Protein AF-A3IQE8-F1 (afdb_monomer_lite)

Sequence (280 aa):
MINTVSELKVILADSELASFEMAELPILDTGEKALAIQVKSENALSSWQIMRDKLEETKRWPVLVWPLVFSAKIQNTWGKDTQLFDEILQEQDFFARRSFNNKSVQTIINYSKNVNIQQSLTQLYQNRQYDENLVDYLDYLEDDLWTREEKFGYYLDIETIENLVDSEDLQTVKDLEYCLFKWEIKEFPAEKALKNDYPVYSHWFDPSPDKIVLLLMPTINHWEILAYIHWYGSDDYSELVIALLKNWHEKYGSELICHYGTMLQLTTKTLPSSPDEAFQ

pLDDT: mean 81.46, std 16.34, range [33.84, 98.56]

Organism: NCBI:txid391612

InterPro domains:
  IPR025349 Domain of unknown function DUF4253 [PF14062] (214-279)

Radius of gyration: 21.35 Å; chains: 1; bounding box: 50×45×60 Å

Secondary structure (DSSP, 8-state):
---SHHHHHHHTTTSGGGGS-EEEEEETTTTEEEEEEEE-GGGHHHHHHHHHHTHHHH--EEEEE-----STTTTTTTTSTT--HHHHHHH---S-SSSSTT--HHHHHHHHTT--HHHHHHHHHHHT--SS-HHHHHHHHHHHHHHHHHHHS----HHHHHHHHHHTT--SHHHHHHHHHHHHHHHS-HHHHHT-SS-HHHHTT---TT-EEEEEES-S-GGGGGGTS--GGGTT-HHHHHHHHHHHHHHH--EEEEE-SS-EEEE-SS--SSHHHHH-

Foldseek 3Di:
DDQDPVVVLVVCVVDPQNPWDKDWADQPPPRGTKIKTWDWLVCQQVVQVVVLVCCVVLVFHKAKEDQDPPDPVCVPVPPDPPDDPVNSSVVRPQFDPDQAVPDALVRLQVLLVVDPLVVVVVVVQVVPPPPDHVVVVLVVVQVVQVVCCVQVVDHDDSVNLVVVCVVVVDDTPLSSVVSVVVVCCVVPPPCSVVPPPDCVVVVVDPRPGGTMMIIGHNHSQQLSVCSTGPAPVCRNPSSSSSNVQVVQCVVFVKHFHYDHSPDTDIDTNHDDPDPVSVSD

Structure (mmCIF, N/CA/C/O backbone):
data_AF-A3IQE8-F1
#
_entry.id   AF-A3IQE8-F1
#
loop_
_atom_site.group_PDB
_atom_site.id
_atom_site.type_symbol
_atom_site.label_atom_id
_atom_site.label_alt_id
_atom_site.label_comp_id
_atom_site.label_asym_id
_atom_site.label_entity_id
_atom_site.label_seq_id
_atom_site.pdbx_PDB_ins_code
_atom_site.Cartn_x
_atom_site.Cartn_y
_atom_site.Cartn_z
_atom_site.occupancy
_atom_site.B_iso_or_equiv
_atom_site.auth_seq_id
_atom_site.auth_comp_id
_atom_site.auth_asym_id
_atom_site.auth_atom_id
_atom_site.pdbx_PDB_model_num
ATOM 1 N N . MET A 1 1 ? -19.248 7.433 9.927 1.00 92.94 1 MET A N 1
ATOM 2 C CA . MET A 1 1 ? -17.859 7.075 10.261 1.00 92.94 1 MET A CA 1
ATOM 3 C C . MET A 1 1 ? -17.763 7.064 11.771 1.00 92.94 1 MET A C 1
ATOM 5 O O . MET A 1 1 ? -18.153 8.056 12.378 1.00 92.94 1 MET A O 1
ATOM 9 N N . ILE A 1 2 ? -17.337 5.949 12.360 1.00 96.31 2 ILE A N 1
ATOM 10 C CA . ILE A 1 2 ? -17.058 5.881 13.805 1.00 96.31 2 ILE A CA 1
ATOM 11 C C . ILE A 1 2 ? -15.847 6.751 14.138 1.00 96.31 2 ILE A C 1
ATOM 13 O O . ILE A 1 2 ? -14.984 6.925 13.283 1.00 96.31 2 ILE A O 1
ATOM 17 N N . ASN A 1 3 ? -15.750 7.297 15.343 1.00 94.94 3 ASN A N 1
ATOM 18 C CA . ASN A 1 3 ? -14.638 8.174 15.733 1.00 94.94 3 ASN A CA 1
ATOM 19 C C . ASN A 1 3 ? -13.988 7.790 17.059 1.00 94.94 3 ASN A C 1
ATOM 21 O O . ASN A 1 3 ? -12.998 8.414 17.441 1.00 94.94 3 ASN A O 1
ATOM 25 N N . THR A 1 4 ? -14.524 6.779 17.742 1.00 97.50 4 THR A N 1
ATOM 26 C CA . THR A 1 4 ? -14.049 6.369 19.062 1.00 97.50 4 THR A CA 1
ATOM 27 C C . THR A 1 4 ? -13.847 4.864 19.177 1.00 97.50 4 THR A C 1
ATOM 29 O O . THR A 1 4 ? -14.506 4.071 18.498 1.00 97.50 4 THR A O 1
ATOM 32 N N . VAL A 1 5 ? -12.974 4.458 20.101 1.00 97.50 5 VAL A N 1
ATOM 33 C CA . VAL A 1 5 ? -12.792 3.038 20.454 1.00 97.50 5 VAL A CA 1
ATOM 34 C C . VAL A 1 5 ? -14.075 2.440 21.042 1.00 97.50 5 VAL A C 1
ATOM 36 O O . VAL A 1 5 ? -14.382 1.278 20.794 1.00 97.50 5 VAL A O 1
ATOM 39 N N . SER A 1 6 ? -14.866 3.222 21.780 1.00 98.00 6 SER A N 1
ATOM 40 C CA . SER A 1 6 ? -16.138 2.755 22.347 1.00 98.00 6 SER A CA 1
ATOM 41 C C . SER A 1 6 ? -17.145 2.350 21.267 1.00 98.00 6 SER A C 1
ATOM 43 O O . SER A 1 6 ? -17.763 1.295 21.379 1.00 98.00 6 SER A O 1
ATOM 45 N N . GLU A 1 7 ? -17.289 3.147 20.204 1.00 98.06 7 GLU A N 1
ATOM 46 C CA . GLU A 1 7 ? -18.142 2.798 19.057 1.00 98.06 7 GLU A CA 1
ATOM 47 C C . GLU A 1 7 ? -17.614 1.563 18.319 1.00 98.06 7 GLU A C 1
ATOM 49 O O . GLU A 1 7 ? -18.392 0.681 17.956 1.00 98.06 7 GLU A O 1
ATOM 54 N N . LEU A 1 8 ? -16.291 1.471 18.142 1.00 98.31 8 LEU A N 1
ATOM 55 C CA . LEU A 1 8 ? -15.651 0.313 17.519 1.00 98.31 8 LEU A CA 1
ATOM 56 C C . LEU A 1 8 ? -15.928 -0.979 18.304 1.00 98.31 8 LEU A C 1
ATOM 58 O O . LEU A 1 8 ? -16.294 -1.988 17.708 1.00 98.31 8 LEU A O 1
ATOM 62 N N . LYS A 1 9 ? -15.842 -0.942 19.639 1.00 98.00 9 LYS A N 1
ATOM 63 C CA . LYS A 1 9 ? -16.152 -2.094 20.502 1.00 98.00 9 LYS A CA 1
ATOM 64 C C . LYS A 1 9 ? -17.601 -2.562 20.383 1.00 98.00 9 LYS A C 1
ATOM 66 O O . LYS A 1 9 ? -17.847 -3.759 20.476 1.00 98.00 9 LYS A O 1
ATOM 71 N N . VAL A 1 10 ? -18.550 -1.651 20.155 1.00 98.31 10 VAL A N 1
ATOM 72 C CA . VAL A 1 10 ? -19.955 -2.021 19.910 1.00 98.31 10 VAL A CA 1
ATOM 73 C C . VAL A 1 10 ? -20.094 -2.778 18.588 1.00 98.31 10 VAL A C 1
ATOM 75 O O . VAL A 1 10 ? -20.769 -3.800 18.550 1.00 98.31 10 VAL A O 1
ATOM 78 N N . ILE A 1 11 ? -19.428 -2.317 17.524 1.00 98.19 11 ILE A N 1
ATOM 79 C CA . ILE A 1 11 ? -19.439 -2.992 16.212 1.00 98.19 11 ILE A CA 1
ATOM 80 C C . ILE A 1 11 ? -18.781 -4.375 16.289 1.00 98.19 11 ILE A C 1
ATOM 82 O O . ILE A 1 11 ? -19.223 -5.314 15.629 1.00 98.19 11 ILE A O 1
ATOM 86 N N . LEU A 1 12 ? -17.728 -4.502 17.096 1.00 98.06 12 LEU A N 1
ATOM 87 C CA . LEU A 1 12 ? -16.930 -5.719 17.210 1.00 98.06 12 LEU A CA 1
ATOM 88 C C . LEU A 1 12 ? -17.430 -6.708 18.261 1.00 98.06 12 LEU A C 1
ATOM 90 O O . LEU A 1 12 ? -16.789 -7.743 18.410 1.00 98.06 12 LEU A O 1
ATOM 94 N N . ALA A 1 13 ? -18.546 -6.434 18.945 1.00 97.75 13 ALA A N 1
ATOM 95 C CA . ALA A 1 13 ? -19.021 -7.215 20.091 1.00 97.75 13 ALA A CA 1
ATOM 96 C C . ALA A 1 13 ? -19.144 -8.729 19.820 1.00 97.75 13 ALA A C 1
ATOM 98 O O . ALA A 1 13 ? -18.878 -9.524 20.719 1.00 97.75 13 ALA A O 1
ATOM 99 N N . ASP A 1 14 ? -19.477 -9.114 18.585 1.00 96.50 14 ASP A N 1
ATOM 100 C CA . ASP A 1 14 ? -19.648 -10.512 18.160 1.00 96.50 14 ASP A CA 1
ATOM 101 C C . ASP A 1 14 ? -18.410 -11.100 17.448 1.00 96.50 14 ASP A C 1
ATOM 103 O O . ASP A 1 14 ? -18.4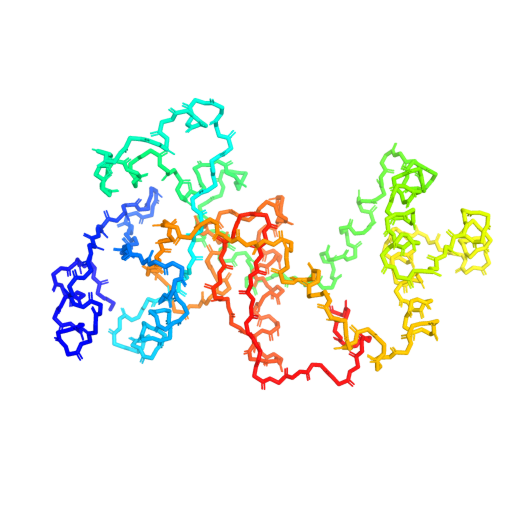88 -12.156 16.819 1.00 96.50 14 ASP A O 1
ATOM 107 N N . SER A 1 15 ? -17.262 -10.419 17.504 1.00 97.12 15 SER A N 1
ATOM 108 C CA . SER A 1 15 ? -16.015 -10.830 16.843 1.00 97.12 15 SER A CA 1
ATOM 109 C C . SER A 1 15 ? -14.898 -11.128 17.843 1.00 97.12 15 SER A C 1
ATOM 111 O O . SER A 1 15 ? -14.896 -10.624 18.966 1.00 97.12 15 SER A O 1
ATOM 113 N N . GLU A 1 16 ? -13.887 -11.885 17.410 1.00 96.00 16 GLU A N 1
ATOM 114 C CA . GLU A 1 16 ? -12.681 -12.135 18.214 1.00 96.00 16 GLU A CA 1
ATOM 115 C C . GLU A 1 16 ? -11.908 -10.851 18.559 1.00 96.00 16 GLU A C 1
ATOM 117 O O . GLU A 1 16 ? -11.257 -10.781 19.599 1.00 96.00 16 GLU A O 1
ATOM 122 N N . LEU A 1 17 ? -12.046 -9.799 17.744 1.00 96.81 17 LEU A N 1
ATOM 123 C CA . LEU A 1 17 ? -11.387 -8.513 17.968 1.00 96.81 17 LEU A CA 1
ATOM 124 C C . LEU A 1 17 ? -11.954 -7.749 19.172 1.00 96.81 17 LEU A C 1
ATOM 126 O O . LEU A 1 17 ? -11.312 -6.814 19.643 1.00 96.81 17 LEU A O 1
ATOM 130 N N . ALA A 1 18 ? -13.120 -8.133 19.712 1.00 96.06 18 ALA A N 1
ATOM 131 C CA . ALA A 1 18 ? -13.723 -7.476 20.878 1.00 96.06 18 ALA A CA 1
ATOM 132 C C . ALA A 1 18 ? -12.797 -7.450 22.105 1.00 96.06 18 ALA A C 1
ATOM 134 O O . ALA A 1 18 ? -12.857 -6.515 22.908 1.00 96.06 18 ALA A O 1
ATOM 135 N N . SER A 1 19 ? -11.961 -8.482 22.262 1.00 94.94 19 SER A N 1
ATOM 136 C CA . SER A 1 19 ? -11.038 -8.622 23.390 1.00 94.94 19 SER A CA 1
ATOM 137 C C . SER A 1 19 ? -9.664 -8.000 23.147 1.00 94.94 19 SER A C 1
ATOM 139 O O . SER A 1 19 ? -8.812 -8.088 24.027 1.00 94.94 19 SER A O 1
ATOM 141 N N . PHE A 1 20 ? -9.417 -7.428 21.966 1.00 94.62 20 PHE A N 1
ATOM 142 C CA . PHE A 1 20 ? -8.096 -6.924 21.601 1.00 94.62 20 PHE A CA 1
ATOM 143 C C . PHE A 1 20 ? -7.890 -5.526 22.189 1.00 94.62 20 PHE A C 1
ATOM 145 O O . PHE A 1 20 ? -8.843 -4.769 22.409 1.00 94.62 20 PHE A O 1
ATOM 152 N N . GLU A 1 21 ? -6.632 -5.179 22.456 1.00 93.38 21 GLU A N 1
ATOM 153 C CA . GLU A 1 21 ? -6.279 -3.831 22.888 1.00 93.38 21 GLU A CA 1
ATOM 154 C C . GLU A 1 21 ? -6.495 -2.846 21.738 1.00 93.38 21 GLU A C 1
ATOM 156 O O . GLU A 1 21 ? -6.162 -3.123 20.582 1.00 93.38 21 GLU A O 1
ATOM 161 N N . MET A 1 22 ? -7.102 -1.701 22.056 1.00 94.44 22 MET A N 1
ATOM 162 C CA . MET A 1 22 ? -7.478 -0.689 21.076 1.00 94.44 22 MET A CA 1
ATOM 163 C C . MET A 1 22 ? -7.137 0.702 21.582 1.00 94.44 22 MET A C 1
ATOM 165 O O . MET A 1 22 ? -7.332 0.994 22.763 1.00 94.44 22 MET A O 1
ATOM 169 N N . ALA A 1 23 ? -6.729 1.576 20.669 1.00 94.06 23 ALA A N 1
ATOM 170 C CA . ALA A 1 23 ? -6.373 2.954 20.976 1.00 94.06 23 ALA A CA 1
ATOM 171 C C . ALA A 1 23 ? -6.880 3.928 19.907 1.00 94.06 23 ALA A C 1
ATOM 173 O O . ALA A 1 23 ? -7.134 3.563 18.757 1.00 94.06 23 ALA A O 1
ATOM 174 N N . GLU A 1 24 ? -7.014 5.194 20.294 1.00 93.69 24 GLU A N 1
ATOM 175 C CA . GLU A 1 24 ? -7.294 6.299 19.380 1.00 93.69 24 GLU A CA 1
ATOM 176 C C . GLU A 1 24 ? -5.994 7.038 19.081 1.00 93.69 24 GLU A C 1
ATOM 178 O O . GLU A 1 24 ? -5.342 7.546 19.992 1.00 93.69 24 GLU A O 1
ATOM 183 N N . LEU A 1 25 ? -5.635 7.136 17.804 1.00 90.38 25 LEU A N 1
ATOM 184 C CA . LEU A 1 25 ? -4.414 7.798 17.367 1.00 90.38 25 LEU A CA 1
ATOM 185 C C . LEU A 1 25 ? -4.756 9.117 16.675 1.00 90.38 25 LEU A C 1
ATOM 187 O O . LEU A 1 25 ? -5.381 9.086 15.612 1.00 90.38 25 LEU A O 1
ATOM 191 N N . PRO A 1 26 ? -4.383 10.279 17.237 1.00 89.75 26 PRO A N 1
ATOM 192 C CA . PRO A 1 26 ? -4.601 11.551 16.566 1.00 89.75 26 PRO A CA 1
ATOM 193 C C . PRO A 1 26 ? -3.743 11.634 15.302 1.00 89.75 26 PRO A C 1
ATOM 195 O O . PRO A 1 26 ? -2.544 11.359 15.333 1.00 89.75 26 PRO A O 1
ATOM 198 N N . ILE A 1 27 ? -4.353 12.069 14.203 1.00 87.38 27 ILE A N 1
ATOM 199 C CA . ILE A 1 27 ? -3.644 12.385 12.966 1.00 87.38 27 ILE A CA 1
ATOM 200 C C . ILE A 1 27 ? -3.399 13.889 12.983 1.00 87.38 27 ILE A C 1
ATOM 202 O O . ILE A 1 27 ? -4.328 14.693 12.848 1.00 87.38 27 ILE A O 1
ATOM 206 N N . LEU A 1 28 ? -2.146 14.273 13.214 1.00 79.12 28 LEU A N 1
ATOM 207 C CA . LEU A 1 28 ? -1.765 15.676 13.361 1.00 79.12 28 LEU A CA 1
ATOM 208 C C . LEU A 1 28 ? -2.185 16.494 12.129 1.00 79.12 28 LEU A C 1
ATOM 210 O O . LEU A 1 28 ? -2.264 15.976 11.019 1.00 79.12 28 LEU A O 1
ATOM 214 N N . ASP A 1 29 ? -2.514 17.764 12.354 1.00 79.88 29 ASP A N 1
ATOM 215 C CA . ASP A 1 29 ? -2.890 18.751 11.327 1.00 79.88 29 ASP A CA 1
ATOM 216 C C . ASP A 1 29 ? -4.163 18.453 10.508 1.00 79.88 29 ASP A C 1
ATOM 218 O O . ASP A 1 29 ? -4.570 19.272 9.684 1.00 79.88 29 ASP A O 1
ATOM 222 N N . THR A 1 30 ? -4.842 17.331 10.763 1.00 85.31 30 THR A N 1
ATOM 223 C CA . THR A 1 30 ? -6.134 16.992 10.132 1.00 85.31 30 THR A CA 1
ATOM 224 C C . THR A 1 30 ? -7.323 17.189 11.075 1.00 85.31 30 THR A C 1
ATOM 226 O O . THR A 1 30 ? -8.438 17.441 10.626 1.00 85.31 30 THR A O 1
ATOM 229 N N . GLY A 1 31 ? -7.097 17.077 12.390 1.00 88.88 31 GLY A N 1
ATOM 230 C CA . GLY A 1 31 ? -8.172 16.972 13.383 1.00 88.88 31 GLY A CA 1
ATOM 231 C C . GLY A 1 31 ? -8.880 15.609 13.381 1.00 88.88 31 GLY A C 1
ATOM 232 O O . GLY A 1 31 ? -9.820 15.410 14.151 1.00 88.88 31 GLY A O 1
ATOM 233 N N . GLU A 1 32 ? -8.432 14.671 12.544 1.00 92.50 32 GLU A N 1
ATOM 234 C CA . GLU A 1 32 ? -8.948 13.311 12.449 1.00 92.50 32 GLU A CA 1
ATOM 235 C C . GLU A 1 32 ? -8.204 12.362 13.399 1.00 92.50 32 GLU A C 1
ATOM 237 O O . GLU A 1 32 ? -7.184 12.693 14.012 1.00 92.50 32 GLU A O 1
ATOM 242 N N . LYS A 1 33 ? -8.732 11.144 13.524 1.00 94.19 33 LYS A N 1
ATOM 243 C CA . LYS A 1 33 ? -8.120 10.055 14.288 1.00 94.19 33 LYS A CA 1
ATOM 244 C C . LYS A 1 33 ? -8.096 8.789 13.449 1.00 94.19 33 LYS A C 1
ATOM 246 O O . LYS A 1 33 ? -9.069 8.525 12.738 1.00 94.19 33 LYS A O 1
ATOM 251 N N . ALA A 1 34 ? -7.051 7.984 13.586 1.00 95.56 34 ALA A N 1
ATOM 252 C CA . ALA A 1 34 ? -7.103 6.562 13.270 1.00 95.56 34 ALA A CA 1
ATOM 253 C C . ALA A 1 34 ? -7.495 5.779 14.532 1.00 95.56 34 ALA A C 1
ATOM 255 O O . ALA A 1 34 ? -7.252 6.230 15.653 1.00 95.56 34 ALA A O 1
ATOM 256 N N . LEU A 1 35 ? -8.101 4.608 14.357 1.00 96.88 35 LEU A N 1
ATOM 257 C CA . LEU A 1 35 ? -8.310 3.662 15.456 1.00 96.88 35 LEU A CA 1
ATOM 258 C C . LEU A 1 35 ? -7.320 2.516 15.276 1.00 96.88 35 LEU A C 1
ATOM 260 O O . LEU A 1 35 ? -7.225 1.974 14.180 1.00 96.88 35 LEU A O 1
ATOM 264 N N . ALA A 1 36 ? -6.577 2.176 16.318 1.00 95.44 36 ALA A N 1
ATOM 265 C CA . ALA A 1 36 ? -5.592 1.105 16.291 1.00 95.44 36 ALA A CA 1
ATOM 266 C C . ALA A 1 36 ? -6.112 -0.110 17.055 1.00 95.44 36 ALA A C 1
ATOM 268 O O . ALA A 1 36 ? -6.735 0.053 18.103 1.00 95.44 36 ALA A O 1
ATOM 269 N N . ILE A 1 37 ? -5.827 -1.305 16.544 1.00 94.88 37 ILE A N 1
ATOM 270 C CA . ILE A 1 37 ? -6.069 -2.588 17.206 1.00 94.88 37 ILE A CA 1
ATOM 271 C C . ILE A 1 37 ? -4.740 -3.346 17.230 1.00 94.88 37 ILE A C 1
ATOM 273 O O . ILE A 1 37 ? -4.101 -3.501 16.186 1.00 94.88 37 ILE A O 1
ATOM 277 N N . GLN A 1 38 ? -4.310 -3.811 18.402 1.00 91.81 38 GLN A N 1
ATOM 278 C CA . GLN A 1 38 ? -3.129 -4.667 18.502 1.00 91.81 38 GLN A CA 1
ATOM 279 C C . GLN A 1 38 ? -3.465 -6.066 17.992 1.00 91.81 38 GLN A C 1
ATOM 281 O O . GLN A 1 38 ? -4.339 -6.720 18.554 1.00 91.81 38 GLN A O 1
ATOM 286 N N . VAL A 1 39 ? -2.763 -6.544 16.966 1.00 91.06 39 VAL A N 1
ATOM 287 C CA . VAL A 1 39 ? -2.952 -7.893 16.413 1.00 91.06 39 VAL A CA 1
ATOM 288 C C . VAL A 1 39 ? -1.632 -8.663 16.436 1.00 91.06 39 VAL A C 1
ATOM 290 O O . VAL A 1 39 ? -0.544 -8.087 16.502 1.00 91.06 39 VAL A O 1
ATOM 293 N N . LYS A 1 40 ? -1.718 -9.989 16.406 1.00 86.44 40 LYS A N 1
ATOM 294 C CA . LYS A 1 40 ? -0.551 -10.873 16.329 1.00 86.44 40 LYS A CA 1
ATOM 295 C C . LYS A 1 40 ? -0.322 -11.296 14.883 1.00 86.44 40 LYS A C 1
ATOM 297 O O . LYS A 1 40 ? -1.256 -11.277 14.087 1.00 86.44 40 LYS A O 1
ATOM 302 N N . SER A 1 41 ? 0.882 -11.751 14.541 1.00 84.38 41 SER A N 1
ATOM 303 C CA . SER A 1 41 ? 1.140 -12.297 13.198 1.00 84.38 41 SER A CA 1
ATOM 304 C C . SER A 1 41 ? 0.186 -13.443 12.840 1.00 84.38 41 SER A C 1
ATOM 306 O O . SER A 1 41 ? -0.378 -13.449 11.748 1.00 84.38 41 SER A O 1
ATOM 308 N N . GLU A 1 42 ? -0.084 -14.340 13.796 1.00 85.88 42 GLU A N 1
ATOM 309 C CA . GLU A 1 42 ? -0.947 -15.519 13.632 1.00 85.88 42 GLU A CA 1
ATOM 310 C C . GLU A 1 42 ? -2.399 -15.192 13.246 1.00 85.88 42 GLU A C 1
ATOM 312 O O . GLU A 1 42 ? -3.075 -16.029 12.651 1.00 85.88 42 GLU A O 1
ATOM 317 N N . ASN A 1 43 ? -2.880 -13.981 13.552 1.00 90.00 43 ASN A N 1
ATOM 318 C CA . ASN A 1 43 ? -4.251 -13.550 13.268 1.00 90.00 43 ASN A CA 1
ATOM 319 C C . ASN A 1 43 ? -4.338 -12.228 12.493 1.00 90.00 43 ASN A C 1
ATOM 321 O O . ASN A 1 43 ? -5.430 -11.683 12.337 1.00 90.00 43 ASN A O 1
ATOM 325 N N . ALA A 1 44 ? -3.226 -11.697 11.983 1.00 90.00 44 ALA A N 1
ATOM 326 C CA . ALA A 1 44 ? -3.202 -10.390 11.333 1.00 90.00 44 ALA A CA 1
ATOM 327 C C . ALA A 1 44 ? -4.138 -10.341 10.116 1.00 90.00 44 ALA A C 1
ATOM 329 O O . ALA A 1 44 ? -4.967 -9.438 9.998 1.00 90.00 44 ALA A O 1
ATOM 330 N N . LEU A 1 45 ? -4.058 -11.347 9.239 1.00 90.94 45 LEU A N 1
ATOM 331 C CA . LEU A 1 45 ? -4.870 -11.392 8.024 1.00 90.94 45 LEU A CA 1
ATOM 332 C C . LEU A 1 45 ? -6.359 -11.628 8.319 1.00 90.94 45 LEU A C 1
ATOM 334 O O . LEU A 1 45 ? -7.202 -10.974 7.706 1.00 90.94 45 LEU A O 1
ATOM 338 N N . SER A 1 46 ? -6.700 -12.507 9.272 1.00 93.94 46 SER A N 1
ATOM 339 C CA . SER A 1 46 ? -8.101 -12.704 9.676 1.00 93.94 46 SER A CA 1
ATOM 340 C C . SER A 1 46 ? -8.671 -11.440 10.320 1.00 93.94 46 SER A C 1
ATOM 342 O O . SER A 1 46 ? -9.784 -11.037 9.989 1.00 93.94 46 SER A O 1
ATOM 344 N N . SER A 1 47 ? -7.880 -10.751 11.147 1.00 95.88 47 SER A N 1
ATOM 345 C CA . SER A 1 47 ? -8.247 -9.469 11.757 1.00 95.88 47 SER A CA 1
ATOM 346 C C . SER A 1 47 ? -8.496 -8.387 10.702 1.00 95.88 47 SER A C 1
ATOM 348 O O . SER A 1 47 ? -9.496 -7.669 10.772 1.00 95.88 47 SER A O 1
ATOM 350 N N . TRP A 1 48 ? -7.618 -8.285 9.696 1.00 97.12 48 TRP A N 1
ATOM 351 C CA . TRP A 1 48 ? -7.806 -7.377 8.564 1.00 97.12 48 TRP A CA 1
ATOM 352 C C . TRP A 1 48 ? -9.101 -7.692 7.810 1.00 97.12 48 TRP A C 1
ATOM 354 O O . TRP A 1 48 ? -9.890 -6.781 7.566 1.00 97.12 48 TRP A O 1
ATOM 364 N N . GLN A 1 49 ? -9.363 -8.971 7.515 1.00 97.25 49 GLN A N 1
ATOM 365 C CA . GLN A 1 49 ? -10.570 -9.397 6.805 1.00 97.25 49 GLN A CA 1
ATOM 366 C C . GLN A 1 49 ? -11.847 -9.061 7.587 1.00 97.25 49 GLN A C 1
ATOM 368 O O . GLN A 1 49 ? -12.771 -8.491 7.011 1.00 97.25 49 GLN A O 1
ATOM 373 N N . ILE A 1 50 ? -11.883 -9.321 8.902 1.00 98.12 50 ILE A N 1
ATOM 374 C CA . ILE A 1 50 ? -13.015 -8.947 9.770 1.00 98.12 50 ILE A CA 1
ATOM 375 C C . ILE A 1 50 ? -13.307 -7.451 9.640 1.00 98.12 50 ILE A C 1
ATOM 377 O O . ILE A 1 50 ? -14.452 -7.047 9.433 1.00 98.12 50 ILE A O 1
ATOM 381 N N . MET A 1 51 ? -12.276 -6.608 9.727 1.00 98.44 51 MET A N 1
ATOM 382 C CA . MET A 1 51 ? -12.465 -5.164 9.610 1.00 98.44 51 MET A CA 1
ATOM 383 C C . MET A 1 51 ? -12.825 -4.723 8.189 1.00 98.44 51 MET A C 1
ATOM 385 O O . MET A 1 51 ? -13.578 -3.762 8.020 1.00 98.44 51 MET A O 1
ATOM 389 N N . ARG A 1 52 ? -12.323 -5.426 7.170 1.00 98.06 52 ARG A N 1
ATOM 390 C CA . ARG A 1 52 ? -12.617 -5.163 5.759 1.00 98.06 52 ARG A CA 1
ATOM 391 C C . ARG A 1 52 ? -14.082 -5.442 5.447 1.00 98.06 52 ARG A C 1
ATOM 393 O O . ARG A 1 52 ? -14.703 -4.640 4.745 1.00 98.06 52 ARG A O 1
ATOM 400 N N . ASP A 1 53 ? -14.644 -6.504 6.016 1.00 98.19 53 ASP A N 1
ATOM 401 C CA . ASP A 1 53 ? -16.065 -6.853 5.909 1.00 98.19 53 ASP A CA 1
ATOM 402 C C . ASP A 1 53 ? -16.960 -5.822 6.620 1.00 98.19 53 ASP A C 1
ATOM 404 O O . ASP A 1 53 ? -18.109 -5.603 6.237 1.00 98.19 53 ASP A O 1
ATOM 408 N N . LYS A 1 54 ? -16.408 -5.121 7.617 1.00 98.38 54 LYS A N 1
ATOM 409 C CA . LYS A 1 54 ? -17.067 -4.042 8.364 1.00 98.38 54 LYS A CA 1
ATOM 410 C C . LYS A 1 54 ? -16.893 -2.649 7.758 1.00 98.38 54 LYS A C 1
ATOM 412 O O . LYS A 1 54 ? -17.376 -1.680 8.345 1.00 98.38 54 LYS A O 1
ATOM 417 N N . LEU A 1 55 ? -16.275 -2.516 6.579 1.00 98.25 55 LEU A N 1
ATOM 418 C CA . LEU A 1 55 ? -15.995 -1.219 5.948 1.00 98.25 55 LEU A CA 1
ATOM 419 C C . LEU A 1 55 ? -17.245 -0.339 5.785 1.00 98.25 55 LEU A C 1
ATOM 421 O O . LEU A 1 55 ? -17.184 0.869 6.008 1.00 98.25 55 LEU A O 1
ATOM 425 N N . GLU A 1 56 ? -18.390 -0.924 5.425 1.00 97.88 56 GLU A N 1
ATOM 426 C CA . GLU A 1 56 ? -19.636 -0.168 5.253 1.00 97.88 56 GLU A CA 1
ATOM 427 C C . GLU A 1 56 ? -20.176 0.403 6.573 1.00 97.88 56 GLU A C 1
ATOM 429 O O . GLU A 1 56 ? -20.743 1.497 6.581 1.00 97.88 56 GLU A O 1
ATOM 434 N N . GLU A 1 57 ? -19.959 -0.302 7.685 1.00 98.12 57 GLU A N 1
ATOM 435 C CA . GLU A 1 57 ? -20.384 0.099 9.031 1.00 98.12 57 GLU A CA 1
ATOM 436 C C . GLU A 1 57 ? -19.412 1.131 9.628 1.00 98.12 57 GLU A C 1
ATOM 438 O O . GLU A 1 57 ? -19.824 2.168 10.156 1.00 98.12 57 GLU A O 1
ATOM 443 N N . THR A 1 58 ? -18.104 0.889 9.506 1.00 98.19 58 THR A N 1
ATOM 444 C CA . THR A 1 58 ? -17.067 1.744 10.103 1.00 98.19 58 THR A CA 1
ATOM 445 C C . THR A 1 58 ? -16.796 2.998 9.275 1.00 98.19 58 THR A C 1
ATOM 447 O O . THR A 1 58 ? -16.506 4.062 9.837 1.00 98.19 58 THR A O 1
ATOM 450 N N . LYS A 1 59 ? -16.923 2.891 7.945 1.00 98.25 59 LYS A N 1
ATOM 451 C CA . LYS A 1 59 ? -16.430 3.852 6.945 1.00 98.25 59 LYS A CA 1
ATOM 452 C C . LYS A 1 59 ? -14.938 4.163 7.118 1.00 98.25 59 LYS A C 1
ATOM 454 O O . LYS A 1 59 ? -14.531 5.307 6.935 1.00 98.25 59 LYS A O 1
ATOM 459 N N . ARG A 1 60 ? -14.154 3.159 7.519 1.00 98.38 60 ARG A N 1
ATOM 460 C CA . ARG A 1 60 ? -12.710 3.258 7.761 1.00 98.38 60 ARG A CA 1
ATOM 461 C C . ARG A 1 60 ? -11.980 2.082 7.138 1.00 98.38 60 ARG A C 1
ATOM 463 O O . ARG A 1 60 ? -12.311 0.938 7.443 1.00 98.38 60 ARG A O 1
ATOM 470 N N . TRP A 1 61 ? -10.986 2.359 6.306 1.00 98.56 61 TRP A N 1
ATOM 471 C CA . TRP A 1 61 ? -10.208 1.323 5.649 1.00 98.56 61 TRP A CA 1
ATOM 472 C C . TRP A 1 61 ? -9.223 0.684 6.635 1.00 98.56 61 TRP A C 1
ATOM 474 O O . TRP A 1 61 ? -8.459 1.415 7.276 1.00 98.56 61 TRP A O 1
ATOM 484 N N . PRO A 1 62 ? -9.221 -0.654 6.762 1.00 98.38 62 PRO A N 1
ATOM 485 C CA . PRO A 1 62 ? -8.246 -1.371 7.568 1.00 98.38 62 PRO A CA 1
ATOM 486 C C . PRO A 1 62 ? -6.910 -1.533 6.841 1.00 98.38 62 PRO A C 1
ATOM 488 O O . PRO A 1 62 ? -6.865 -1.955 5.688 1.00 98.38 62 PRO A O 1
ATOM 491 N N . VAL A 1 63 ? -5.806 -1.277 7.533 1.00 97.06 63 VAL A N 1
ATOM 492 C CA . VAL A 1 63 ? -4.457 -1.571 7.038 1.00 97.06 63 VAL A CA 1
ATOM 493 C C . VAL A 1 63 ? -3.592 -2.114 8.160 1.00 97.06 63 VAL A C 1
ATOM 495 O O . VAL A 1 63 ? -3.546 -1.556 9.256 1.00 97.06 63 VAL A O 1
ATOM 498 N N . LEU A 1 64 ? -2.920 -3.228 7.894 1.00 94.12 64 LEU A N 1
ATOM 499 C CA . LEU A 1 64 ? -1.911 -3.776 8.787 1.00 94.12 64 LEU A CA 1
ATOM 500 C C . LEU A 1 64 ? -0.640 -2.953 8.637 1.00 94.12 64 LEU A C 1
ATOM 502 O O . LEU A 1 64 ? -0.146 -2.749 7.531 1.00 94.12 64 LEU A O 1
ATOM 506 N N . VAL A 1 65 ? -0.103 -2.476 9.747 1.00 89.62 65 VAL A N 1
ATOM 507 C CA . VAL A 1 65 ? 1.113 -1.677 9.766 1.00 89.62 65 VAL A CA 1
ATOM 508 C C . VAL A 1 65 ? 2.133 -2.338 10.660 1.00 89.62 65 VAL A C 1
ATOM 510 O O . VAL A 1 65 ? 1.845 -2.787 11.774 1.00 89.62 65 VAL A O 1
ATOM 513 N N . TRP A 1 66 ? 3.349 -2.369 10.137 1.00 80.25 66 TRP A N 1
ATOM 514 C CA . TRP A 1 66 ? 4.519 -2.775 10.878 1.00 80.25 66 TRP A CA 1
ATOM 515 C C . TRP A 1 66 ? 5.211 -1.534 11.454 1.00 80.25 66 TRP A C 1
ATOM 517 O O . TRP A 1 66 ? 5.605 -0.659 10.677 1.00 80.25 66 TRP A O 1
ATOM 527 N N . PRO A 1 67 ? 5.385 -1.419 12.781 1.00 69.50 67 PRO A N 1
ATOM 528 C CA . PRO A 1 67 ? 6.149 -0.322 13.360 1.00 69.50 67 PRO A CA 1
ATOM 529 C C . PRO A 1 67 ? 7.620 -0.451 12.937 1.00 69.50 67 PRO A C 1
ATOM 531 O O . PRO A 1 67 ? 8.355 -1.324 13.402 1.00 69.50 67 PRO A O 1
ATOM 534 N N . LEU A 1 68 ? 8.054 0.391 12.001 1.00 60.28 68 LEU A N 1
ATOM 535 C CA . LEU A 1 68 ? 9.428 0.402 11.512 1.00 60.28 68 LEU A CA 1
ATOM 536 C C . LEU A 1 68 ? 10.369 0.987 12.567 1.00 60.28 68 LEU A C 1
ATOM 538 O O . LEU A 1 68 ? 10.436 2.196 12.787 1.00 60.28 68 LEU A O 1
ATOM 542 N N . VAL A 1 69 ? 11.164 0.123 13.189 1.00 52.38 69 VAL A N 1
ATOM 543 C CA . VAL A 1 69 ? 12.185 0.515 14.164 1.00 52.38 69 VAL A CA 1
ATOM 544 C C . VAL A 1 69 ? 13.465 0.973 13.446 1.00 52.38 69 VAL A C 1
ATOM 546 O O . VAL A 1 69 ? 14.506 0.327 13.527 1.00 52.38 69 VAL A O 1
ATOM 549 N N . PHE A 1 70 ? 13.415 2.100 12.727 1.00 46.03 70 PHE A N 1
ATOM 550 C CA . PHE A 1 70 ? 14.620 2.691 12.113 1.00 46.03 70 PHE A CA 1
ATOM 551 C C . PHE A 1 70 ? 15.424 3.583 13.068 1.00 46.03 70 PHE A C 1
ATOM 553 O O . PHE A 1 70 ? 16.550 3.969 12.754 1.00 46.03 70 PHE A O 1
ATOM 560 N N . SER A 1 71 ? 14.904 3.907 14.257 1.00 43.34 71 SER A N 1
ATOM 561 C CA . SER A 1 71 ? 15.687 4.673 15.227 1.00 43.34 71 SER A CA 1
ATOM 562 C C . SER A 1 71 ? 16.574 3.742 16.066 1.00 43.34 71 SER A C 1
ATOM 564 O O . SER A 1 71 ? 16.102 2.883 16.812 1.00 43.34 71 SER A O 1
ATOM 566 N N . ALA A 1 72 ? 17.891 3.943 15.980 1.00 39.81 72 ALA A N 1
ATOM 567 C CA . ALA A 1 72 ? 18.909 3.194 16.726 1.00 39.81 72 ALA A CA 1
ATOM 568 C C . ALA A 1 72 ? 18.735 3.238 18.263 1.00 39.81 72 ALA A C 1
ATOM 570 O O . ALA A 1 72 ? 19.355 2.458 18.981 1.00 39.81 72 ALA A O 1
ATOM 571 N N . LYS A 1 73 ? 17.877 4.122 18.796 1.00 44.19 73 LYS A N 1
ATOM 572 C CA . LYS A 1 73 ? 17.520 4.149 20.226 1.00 44.19 73 LYS A CA 1
ATOM 573 C C . LYS A 1 73 ? 16.524 3.063 20.634 1.00 44.19 73 LYS A C 1
ATOM 575 O O . LYS A 1 73 ? 16.467 2.728 21.811 1.00 44.19 73 LYS A O 1
ATOM 580 N N . ILE A 1 74 ? 15.768 2.520 19.684 1.00 46.72 74 ILE A N 1
ATOM 581 C CA . ILE A 1 74 ? 14.681 1.572 19.943 1.00 46.72 74 ILE A CA 1
ATOM 582 C C . ILE A 1 74 ? 15.126 0.119 19.679 1.00 46.72 74 ILE A C 1
ATOM 584 O O . ILE A 1 74 ? 14.527 -0.821 20.196 1.00 46.72 74 ILE A O 1
ATOM 588 N N . GLN A 1 75 ? 16.267 -0.082 19.005 1.00 39.88 75 GLN A N 1
ATOM 589 C CA . GLN A 1 75 ? 16.857 -1.409 18.767 1.00 39.88 75 GLN A CA 1
ATOM 590 C C . GLN A 1 75 ? 17.191 -2.190 20.059 1.00 39.88 75 GLN A C 1
ATOM 592 O O . GLN A 1 75 ? 17.365 -3.400 19.999 1.00 39.88 75 GLN A O 1
ATOM 597 N N . ASN A 1 76 ? 17.228 -1.531 21.228 1.00 36.72 76 ASN A N 1
ATOM 598 C CA . ASN A 1 76 ? 17.536 -2.149 22.526 1.00 36.72 76 ASN A CA 1
ATOM 599 C C . ASN A 1 76 ? 16.411 -2.063 23.580 1.00 36.72 76 ASN A C 1
ATOM 601 O O . ASN A 1 76 ? 16.631 -2.459 24.726 1.00 36.72 76 ASN A O 1
ATOM 605 N N . THR A 1 77 ? 15.220 -1.548 23.252 1.00 39.41 77 THR A N 1
ATOM 606 C CA . THR A 1 77 ? 14.094 -1.481 24.214 1.00 39.41 77 THR A CA 1
ATOM 607 C C . THR A 1 77 ? 13.015 -2.530 23.967 1.00 39.41 77 THR A C 1
ATOM 609 O O . THR A 1 77 ? 12.240 -2.842 24.871 1.00 39.41 77 THR A O 1
ATOM 612 N N . TRP A 1 78 ? 13.027 -3.177 22.804 1.00 37.22 78 TRP A N 1
ATOM 613 C CA . TRP A 1 78 ? 12.015 -4.153 22.408 1.00 37.22 78 TRP A CA 1
ATOM 614 C C . TRP A 1 78 ? 12.466 -5.569 22.764 1.00 37.22 78 TRP A C 1
ATOM 616 O O . TRP A 1 78 ? 12.725 -6.415 21.921 1.00 37.22 78 TRP A O 1
ATOM 626 N N . GLY A 1 79 ? 12.610 -5.771 24.071 1.00 33.84 79 GLY A N 1
ATOM 627 C CA . GLY A 1 79 ? 13.001 -7.030 24.712 1.00 33.84 79 GLY A CA 1
ATOM 628 C C . GLY A 1 79 ? 12.740 -7.042 26.220 1.00 33.84 79 GLY A C 1
ATOM 629 O O . GLY A 1 79 ? 13.151 -7.964 26.919 1.00 33.84 79 GLY A O 1
ATOM 630 N N . LYS A 1 80 ? 12.064 -6.015 26.748 1.00 39.75 80 LYS A N 1
ATOM 631 C CA . LYS A 1 80 ? 11.435 -6.088 28.063 1.00 39.75 80 LYS A CA 1
ATOM 632 C C . LYS A 1 80 ? 9.941 -6.252 27.833 1.00 39.75 80 LYS A C 1
ATOM 634 O O . LYS A 1 80 ? 9.333 -5.383 27.214 1.00 39.75 80 LYS A O 1
ATOM 639 N N . ASP A 1 81 ? 9.371 -7.334 28.354 1.00 46.84 81 ASP A N 1
ATOM 640 C CA . ASP A 1 81 ? 7.935 -7.677 28.409 1.00 46.84 81 ASP A CA 1
ATOM 641 C C . ASP A 1 81 ? 7.048 -6.629 29.126 1.00 46.84 81 ASP A C 1
ATOM 643 O O . ASP A 1 81 ? 5.998 -6.946 29.673 1.00 46.84 81 ASP A O 1
ATOM 647 N N . THR A 1 82 ? 7.473 -5.367 29.197 1.00 46.69 82 THR A N 1
ATOM 648 C CA . THR A 1 82 ? 6.888 -4.353 30.077 1.00 46.69 82 THR A CA 1
ATOM 649 C C . THR A 1 82 ? 6.480 -3.062 29.377 1.00 46.69 82 THR A C 1
ATOM 651 O O . THR A 1 82 ? 5.938 -2.202 30.060 1.00 46.69 82 THR A O 1
ATOM 654 N N . GLN A 1 83 ? 6.738 -2.876 28.074 1.00 53.72 83 GLN A N 1
ATOM 655 C CA . GLN A 1 83 ? 6.214 -1.695 27.370 1.00 53.72 83 GLN A CA 1
ATOM 656 C C . GLN A 1 83 ? 4.742 -1.915 27.012 1.00 53.72 83 GLN A C 1
ATOM 658 O O . GLN A 1 83 ? 4.407 -2.846 26.277 1.00 53.72 83 GLN A O 1
ATOM 663 N N . LEU A 1 84 ? 3.880 -1.063 27.569 1.00 61.56 84 LEU A N 1
ATOM 664 C CA . LEU A 1 84 ? 2.437 -1.058 27.325 1.00 61.56 84 LEU A CA 1
ATOM 665 C C . LEU A 1 84 ? 2.157 -0.665 25.866 1.00 61.56 84 LEU A C 1
ATOM 667 O O . LEU A 1 84 ? 2.883 0.145 25.289 1.00 61.56 84 LEU A O 1
ATOM 671 N N . PHE A 1 85 ? 1.091 -1.206 25.273 1.00 65.00 85 PHE A N 1
ATOM 672 C CA . PHE A 1 85 ? 0.678 -0.906 23.896 1.00 65.00 85 PHE A CA 1
ATOM 673 C C . PHE A 1 85 ? 0.584 0.605 23.623 1.00 65.00 85 PHE A C 1
ATOM 675 O O . PHE A 1 85 ? 1.080 1.081 22.605 1.00 65.00 85 PHE A O 1
ATOM 682 N N . ASP A 1 86 ? 0.074 1.384 24.578 1.00 62.84 86 ASP A N 1
ATOM 683 C CA . ASP A 1 86 ? -0.005 2.845 24.471 1.00 62.84 86 ASP A CA 1
ATOM 684 C C . ASP A 1 86 ? 1.368 3.535 24.347 1.00 62.84 86 ASP A C 1
ATOM 686 O O . ASP A 1 86 ? 1.487 4.538 23.645 1.00 62.84 86 ASP A O 1
ATOM 690 N N . GLU A 1 87 ? 2.417 3.008 24.988 1.00 64.12 87 GLU A N 1
ATOM 691 C CA . GLU A 1 87 ? 3.778 3.566 24.903 1.00 64.12 87 GLU A CA 1
ATOM 692 C C . GLU A 1 87 ? 4.374 3.328 23.513 1.00 64.12 87 GLU A C 1
ATOM 694 O O . GLU A 1 87 ? 4.951 4.237 22.916 1.00 64.12 87 GLU A O 1
ATOM 699 N N . ILE A 1 88 ? 4.150 2.133 22.956 1.00 65.62 88 ILE A N 1
ATOM 700 C CA . ILE A 1 88 ? 4.545 1.785 21.588 1.00 65.62 88 ILE A CA 1
ATOM 701 C C . ILE A 1 88 ? 3.913 2.756 20.591 1.00 65.62 88 ILE A C 1
ATOM 703 O O . ILE A 1 88 ? 4.595 3.263 19.704 1.00 65.62 88 ILE A O 1
ATOM 707 N N . LEU A 1 89 ? 2.619 3.033 20.743 1.00 68.06 89 LEU A N 1
ATOM 708 C CA . LEU A 1 89 ? 1.894 3.913 19.833 1.00 68.06 89 LEU A CA 1
ATOM 709 C C . LEU A 1 89 ? 2.329 5.378 19.937 1.00 68.06 89 LEU A C 1
ATOM 711 O O . LEU A 1 89 ? 2.281 6.100 18.946 1.00 68.06 89 LEU A O 1
ATOM 715 N N . GLN A 1 90 ? 2.741 5.828 21.123 1.00 63.62 90 GLN A N 1
ATOM 716 C CA . GLN A 1 90 ? 3.246 7.188 21.323 1.00 63.62 90 GLN A CA 1
ATOM 717 C C . GLN A 1 90 ? 4.662 7.374 20.765 1.00 63.62 90 GLN A C 1
ATOM 719 O O . GLN A 1 90 ? 4.983 8.449 20.252 1.00 63.62 90 GLN A O 1
ATOM 724 N N . GLU A 1 91 ? 5.508 6.346 20.866 1.00 62.84 91 GLU A N 1
ATOM 725 C CA . GLU A 1 91 ? 6.877 6.365 20.339 1.00 62.84 91 GLU A CA 1
ATOM 726 C C . GLU A 1 91 ? 6.921 6.180 18.815 1.00 62.84 91 GLU A C 1
ATOM 728 O O . GLU A 1 91 ? 7.763 6.783 18.145 1.00 62.84 91 GLU A O 1
ATOM 733 N N . GLN A 1 92 ? 6.020 5.361 18.267 1.00 64.38 92 GLN A N 1
ATOM 734 C CA . GLN A 1 92 ? 5.934 5.076 16.838 1.00 64.38 92 GLN A CA 1
ATOM 735 C C . GLN A 1 92 ? 5.129 6.166 16.133 1.00 64.38 92 GLN A C 1
ATOM 737 O O . GLN A 1 92 ? 3.904 6.237 16.202 1.00 64.38 92 GLN A O 1
ATOM 742 N N . ASP A 1 93 ? 5.835 7.033 15.419 1.00 67.25 93 ASP A N 1
ATOM 743 C CA . ASP A 1 93 ? 5.208 8.018 14.554 1.00 67.25 93 ASP A CA 1
ATOM 744 C C . ASP A 1 93 ? 4.716 7.361 13.258 1.00 67.25 93 ASP A C 1
ATOM 746 O O . ASP A 1 93 ? 5.386 7.412 12.229 1.00 67.25 93 ASP A O 1
ATOM 750 N N . PHE A 1 94 ? 3.555 6.698 13.315 1.00 71.81 94 PHE A N 1
ATOM 751 C CA . PHE A 1 94 ? 2.952 6.057 12.139 1.00 71.81 94 PHE A CA 1
ATOM 752 C C . PHE A 1 94 ? 2.600 7.058 11.037 1.00 71.81 94 PHE A C 1
ATOM 754 O O . PHE A 1 94 ? 2.516 6.687 9.868 1.00 71.81 94 PHE A O 1
ATOM 761 N N . PHE A 1 95 ? 2.351 8.316 11.402 1.00 78.12 95 PHE A N 1
ATOM 762 C CA . PHE A 1 95 ?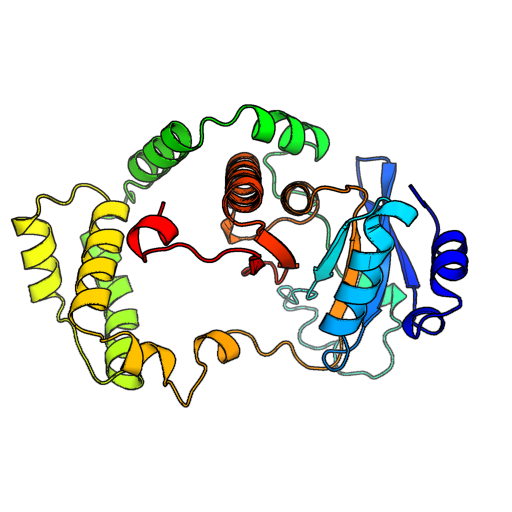 1.898 9.335 10.469 1.00 78.12 95 PHE A CA 1
ATOM 763 C C . PHE A 1 95 ? 3.069 10.191 10.025 1.00 78.12 95 PHE A C 1
ATOM 765 O O . PHE A 1 95 ? 3.905 10.622 10.814 1.00 78.12 95 PHE A O 1
ATOM 772 N N . ALA A 1 96 ? 3.125 10.469 8.733 1.00 62.78 96 ALA A N 1
ATOM 773 C CA . ALA A 1 96 ? 4.213 11.242 8.172 1.00 62.78 96 ALA A CA 1
ATOM 774 C C . ALA A 1 96 ? 4.143 12.704 8.640 1.00 62.78 96 ALA A C 1
ATOM 776 O O . ALA A 1 96 ? 3.381 13.504 8.105 1.00 62.78 96 ALA A O 1
ATOM 777 N N . ARG A 1 97 ? 4.967 13.082 9.625 1.00 53.88 97 ARG A N 1
ATOM 778 C CA . ARG A 1 97 ? 5.007 14.468 10.133 1.00 53.88 97 ARG A CA 1
ATOM 779 C C . ARG A 1 97 ? 5.717 15.448 9.200 1.00 53.88 97 ARG A C 1
ATOM 781 O O . ARG A 1 97 ? 5.572 16.655 9.375 1.00 53.88 97 ARG A O 1
ATOM 788 N N . ARG A 1 98 ? 6.557 14.964 8.273 1.00 51.59 98 ARG A N 1
ATOM 789 C CA . ARG A 1 98 ? 7.452 15.816 7.457 1.00 51.59 98 ARG A CA 1
ATOM 790 C C . ARG A 1 98 ? 7.699 15.336 6.024 1.00 51.59 98 ARG A C 1
ATOM 792 O O . ARG A 1 98 ? 8.414 16.008 5.292 1.00 51.59 98 ARG A O 1
ATOM 799 N N . SER A 1 99 ? 7.112 14.217 5.610 1.00 53.06 99 SER A N 1
ATOM 800 C CA . 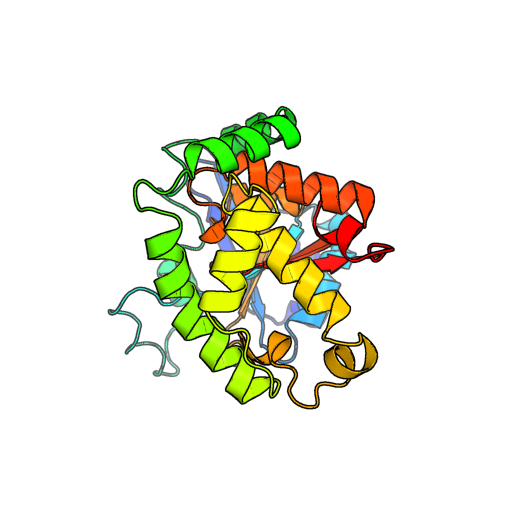SER A 1 99 ? 7.555 13.482 4.415 1.00 53.06 99 SER A CA 1
ATOM 801 C C . SER A 1 99 ? 6.921 13.930 3.093 1.00 53.06 99 SER A C 1
ATOM 803 O O . SER A 1 99 ? 7.104 13.261 2.089 1.00 53.06 99 SER A O 1
ATOM 805 N N . PHE A 1 100 ? 6.162 15.032 3.067 1.00 59.88 100 PHE A N 1
ATOM 806 C CA . PHE A 1 100 ? 5.385 15.416 1.880 1.00 59.88 100 PHE A CA 1
ATOM 807 C C . PHE A 1 100 ? 5.573 16.874 1.458 1.00 59.88 100 PHE A C 1
ATOM 809 O O . PHE A 1 100 ? 4.597 17.551 1.136 1.00 59.88 100 PHE A O 1
ATOM 816 N N . ASN A 1 101 ? 6.796 17.412 1.493 1.00 68.25 101 ASN A N 1
ATOM 817 C CA . ASN A 1 101 ? 7.059 18.798 1.066 1.00 68.25 101 ASN A CA 1
ATOM 818 C C . ASN A 1 101 ? 6.130 19.840 1.733 1.00 68.25 101 ASN A C 1
ATOM 820 O O . ASN A 1 101 ? 5.714 20.817 1.112 1.00 68.25 101 ASN A O 1
ATOM 824 N N . ASN A 1 102 ? 5.771 19.614 3.005 1.00 73.56 102 ASN A N 1
ATOM 825 C CA . ASN A 1 102 ? 4.805 20.406 3.783 1.00 73.56 102 ASN A CA 1
ATOM 826 C C . ASN A 1 102 ? 3.360 20.444 3.224 1.00 73.56 102 ASN A C 1
ATOM 828 O O . ASN A 1 102 ? 2.588 21.337 3.577 1.00 73.56 102 ASN A O 1
ATOM 832 N N . LYS A 1 103 ? 2.963 19.495 2.365 1.00 84.00 103 LYS A N 1
ATOM 833 C CA . LYS A 1 103 ? 1.572 19.328 1.915 1.00 84.00 103 LYS A CA 1
ATOM 834 C C . LYS A 1 103 ? 0.737 18.652 3.008 1.00 84.00 103 LYS A C 1
ATOM 836 O O . LYS A 1 103 ? 1.184 17.706 3.648 1.00 84.00 103 LYS A O 1
ATOM 841 N N . SER A 1 104 ? -0.507 19.099 3.182 1.00 88.44 104 SER A N 1
ATOM 842 C CA . SER A 1 104 ? -1.478 18.408 4.042 1.00 88.44 104 SER A CA 1
ATOM 843 C C . SER A 1 104 ? -2.020 17.139 3.374 1.00 88.44 104 SER A C 1
ATOM 845 O O . SER A 1 104 ? -2.095 17.075 2.144 1.00 88.44 104 SER A O 1
ATOM 847 N N . VAL A 1 105 ? -2.502 16.181 4.175 1.00 90.06 105 VAL A N 1
ATOM 848 C CA . VAL A 1 105 ? -3.182 14.952 3.708 1.00 90.06 105 VAL A CA 1
ATOM 849 C C . VAL A 1 105 ? -4.223 15.261 2.625 1.00 90.06 105 VAL A C 1
ATOM 851 O O . VAL A 1 105 ? -4.195 14.706 1.527 1.00 90.06 105 VAL A O 1
ATOM 854 N N . GLN A 1 106 ? -5.109 16.224 2.893 1.00 91.94 106 GLN A N 1
ATOM 855 C CA . GLN A 1 106 ? -6.179 16.590 1.967 1.00 91.94 106 GLN A CA 1
ATOM 856 C C . GLN A 1 106 ? -5.652 17.181 0.651 1.00 91.94 106 GLN A C 1
ATOM 858 O O . GLN A 1 106 ? -6.273 16.997 -0.398 1.00 91.94 106 GLN A O 1
ATOM 863 N N . THR A 1 107 ? -4.515 17.882 0.693 1.00 92.25 107 THR A N 1
ATOM 864 C CA . THR A 1 107 ? -3.858 18.418 -0.506 1.00 92.25 107 THR A CA 1
ATOM 865 C C . THR A 1 107 ? -3.331 17.284 -1.374 1.00 92.25 107 THR A C 1
ATOM 867 O O . THR A 1 107 ? -3.626 17.261 -2.567 1.00 92.25 107 THR A O 1
ATOM 870 N N . ILE A 1 108 ? -2.640 16.309 -0.776 1.00 92.75 108 ILE A N 1
ATOM 871 C CA . ILE A 1 108 ? -2.102 15.132 -1.476 1.00 92.75 108 ILE A CA 1
ATOM 872 C C . ILE A 1 108 ? -3.239 14.347 -2.148 1.00 92.75 108 ILE A C 1
ATOM 874 O O . ILE A 1 108 ? -3.187 14.089 -3.351 1.00 92.75 108 ILE A O 1
ATOM 878 N N . ILE A 1 109 ? -4.316 14.056 -1.405 1.00 94.81 109 ILE A N 1
ATOM 879 C CA . ILE A 1 109 ? -5.505 13.360 -1.931 1.00 94.81 109 ILE A CA 1
ATOM 880 C C . ILE A 1 109 ? -6.174 14.156 -3.062 1.00 94.81 109 ILE A C 1
ATOM 882 O O . ILE A 1 109 ? -6.691 13.584 -4.018 1.00 94.81 109 ILE A O 1
ATOM 886 N N . ASN A 1 110 ? -6.216 15.486 -2.977 1.00 95.75 110 ASN A N 1
ATOM 887 C CA . ASN A 1 110 ? -6.821 16.295 -4.036 1.00 95.75 110 ASN A CA 1
ATOM 888 C C . ASN A 1 110 ? -5.946 16.376 -5.288 1.00 95.75 110 ASN A C 1
ATOM 890 O O . ASN A 1 110 ? -6.483 16.431 -6.395 1.00 95.75 110 ASN A O 1
ATOM 894 N N . TYR A 1 111 ? -4.624 16.373 -5.130 1.00 95.69 111 TYR A N 1
ATOM 895 C CA . TYR A 1 111 ? -3.698 16.385 -6.257 1.00 95.69 111 TYR A CA 1
ATOM 896 C C . TYR A 1 111 ? -3.709 15.046 -6.991 1.00 95.69 111 TYR A C 1
ATOM 898 O O . TYR A 1 111 ? -3.803 15.056 -8.217 1.00 95.69 111 TYR A O 1
ATOM 906 N N . SER A 1 112 ? -3.753 13.917 -6.272 1.00 96.75 112 SER A N 1
ATOM 907 C CA . SER A 1 112 ? -3.784 12.577 -6.882 1.00 96.75 112 SER A CA 1
ATOM 908 C C . SER A 1 112 ? -4.948 12.378 -7.859 1.00 96.75 112 SER A C 1
ATOM 910 O O . SER A 1 112 ? -4.798 11.708 -8.877 1.00 96.75 112 SER A O 1
ATOM 912 N N . LYS A 1 113 ? -6.097 13.028 -7.622 1.00 97.12 113 LYS A N 1
ATOM 913 C CA . LYS A 1 113 ? -7.277 12.976 -8.509 1.00 97.12 113 LYS A CA 1
ATOM 914 C C . LYS A 1 113 ? -7.025 13.530 -9.912 1.00 97.12 113 LYS A C 1
ATOM 916 O O . LYS A 1 113 ? -7.763 13.181 -10.828 1.00 97.12 113 LYS A O 1
ATOM 921 N N . ASN A 1 114 ? -6.041 14.414 -10.060 1.00 96.69 114 ASN A N 1
ATOM 922 C CA . ASN A 1 114 ? -5.750 15.120 -11.307 1.00 96.69 114 ASN A CA 1
ATOM 923 C C . ASN A 1 114 ? -4.400 14.711 -11.913 1.00 96.69 114 ASN A C 1
ATOM 925 O O . ASN A 1 114 ? -3.968 15.315 -12.894 1.00 96.69 114 ASN A O 1
ATOM 929 N N . VAL A 1 115 ? -3.721 13.714 -11.338 1.00 96.69 115 VAL A N 1
ATOM 930 C CA . VAL A 1 115 ? -2.438 13.232 -11.855 1.00 96.69 115 VAL A CA 1
ATOM 931 C C . VAL A 1 115 ? -2.649 12.563 -13.212 1.00 96.69 115 VAL A C 1
ATOM 933 O O . VAL A 1 115 ? -3.412 11.607 -13.344 1.00 96.69 115 VAL A O 1
ATOM 936 N N . ASN A 1 116 ? -1.924 13.036 -14.226 1.00 96.81 116 ASN A N 1
ATOM 937 C CA . ASN A 1 116 ? -1.771 12.317 -15.483 1.00 96.81 116 ASN A CA 1
ATOM 938 C C . ASN A 1 116 ? -0.654 11.280 -15.317 1.00 96.81 116 ASN A C 1
ATOM 940 O O . ASN A 1 116 ? 0.517 11.602 -15.500 1.00 96.81 116 ASN A O 1
ATOM 944 N N . ILE A 1 117 ? -1.033 10.046 -14.972 1.00 94.62 117 ILE A N 1
ATOM 945 C CA . ILE A 1 117 ? -0.099 8.953 -14.657 1.00 94.62 117 ILE A CA 1
ATOM 946 C C . ILE A 1 117 ? 0.965 8.788 -15.750 1.00 94.62 117 ILE A C 1
ATOM 948 O O . ILE A 1 117 ? 2.152 8.771 -15.446 1.00 94.62 117 ILE A O 1
ATOM 952 N N . GLN A 1 118 ? 0.561 8.731 -17.022 1.00 92.00 118 GLN A N 1
ATOM 953 C CA . GLN A 1 118 ? 1.487 8.488 -18.134 1.00 92.00 118 GLN A CA 1
ATOM 954 C C . GLN A 1 118 ? 2.497 9.623 -18.306 1.00 92.00 118 GLN A C 1
ATOM 956 O O . GLN A 1 118 ? 3.693 9.383 -18.481 1.00 92.00 118 GLN A O 1
ATOM 961 N N . GLN A 1 119 ? 2.031 10.869 -18.207 1.00 93.31 119 GLN A N 1
ATOM 962 C CA . GLN A 1 119 ? 2.914 12.028 -18.270 1.00 93.31 119 GLN A CA 1
ATOM 963 C C . GLN A 1 119 ? 3.872 12.066 -17.074 1.00 93.31 119 GLN A C 1
ATOM 965 O O . GLN A 1 119 ? 5.062 12.302 -17.265 1.00 93.31 119 GLN A O 1
ATOM 970 N N . SER A 1 120 ? 3.377 11.815 -15.861 1.00 92.38 120 SER A N 1
ATOM 971 C CA . SER A 1 120 ? 4.190 11.819 -14.643 1.00 92.38 120 SER A CA 1
ATOM 972 C C . SER A 1 120 ? 5.240 10.711 -14.644 1.00 92.38 120 SER A C 1
ATOM 974 O O . SER A 1 120 ? 6.384 10.978 -14.298 1.00 92.38 120 SER A O 1
ATOM 976 N N . LEU A 1 121 ? 4.893 9.501 -15.092 1.00 88.00 121 LEU A N 1
ATOM 977 C CA . LEU A 1 121 ? 5.856 8.414 -15.273 1.00 88.00 121 LEU A CA 1
ATOM 978 C C . LEU A 1 121 ? 6.906 8.773 -16.328 1.00 88.00 121 LEU A C 1
ATOM 980 O O . LEU A 1 121 ? 8.095 8.626 -16.077 1.00 88.00 121 LEU A O 1
ATOM 984 N N . THR A 1 122 ? 6.491 9.313 -17.478 1.00 85.75 122 THR A N 1
ATOM 985 C CA . THR A 1 122 ? 7.430 9.764 -18.521 1.00 85.75 122 THR A CA 1
ATOM 986 C C . THR A 1 122 ? 8.416 10.796 -17.970 1.00 85.75 122 THR A C 1
ATOM 988 O O . THR A 1 122 ? 9.618 10.667 -18.173 1.00 85.75 122 THR A O 1
ATOM 991 N N . GLN A 1 123 ? 7.922 11.783 -17.219 1.00 86.50 123 GLN A N 1
ATOM 992 C CA . GLN A 1 123 ? 8.763 12.787 -16.565 1.00 86.50 123 GLN A CA 1
ATOM 993 C C . GLN A 1 123 ? 9.677 12.173 -15.506 1.00 86.50 123 GLN A C 1
ATOM 995 O O . GLN A 1 123 ? 10.835 12.557 -15.427 1.00 86.50 123 GLN A O 1
ATOM 1000 N N . LEU A 1 124 ? 9.192 11.219 -14.709 1.00 83.62 124 LEU A N 1
ATOM 1001 C CA . LEU A 1 124 ? 10.012 10.511 -13.728 1.00 83.62 124 LEU A CA 1
ATOM 1002 C C . LEU A 1 124 ? 11.173 9.777 -14.384 1.00 83.62 124 LEU A C 1
ATOM 1004 O O . LEU A 1 124 ? 12.290 9.892 -13.904 1.00 83.62 124 LEU A O 1
ATOM 1008 N N . TYR A 1 125 ? 10.931 9.065 -15.482 1.00 78.69 125 TYR A N 1
ATOM 1009 C CA . TYR A 1 125 ? 11.989 8.349 -16.192 1.00 78.69 125 TYR A CA 1
ATOM 1010 C C . TYR A 1 125 ? 12.962 9.291 -16.908 1.00 78.69 125 TYR A C 1
ATOM 1012 O O . TYR A 1 125 ? 14.147 8.994 -16.977 1.00 78.69 125 TYR A O 1
ATOM 1020 N N . GLN A 1 126 ? 12.486 10.444 -17.385 1.00 76.31 126 GLN A N 1
ATOM 1021 C CA . GLN A 1 126 ? 13.342 11.485 -17.965 1.00 76.31 126 GLN A CA 1
ATOM 1022 C C . GLN A 1 126 ? 14.174 12.221 -16.905 1.00 76.31 126 GLN A C 1
ATOM 1024 O O . GLN A 1 126 ? 15.327 12.546 -17.155 1.00 76.31 126 GLN A O 1
ATOM 1029 N N . ASN A 1 127 ? 13.605 12.478 -15.724 1.00 72.62 127 ASN A N 1
ATOM 1030 C CA . ASN A 1 127 ? 14.269 13.195 -14.632 1.00 72.62 127 ASN A CA 1
ATOM 1031 C C . ASN A 1 127 ? 15.152 12.277 -13.776 1.00 72.62 127 ASN A C 1
ATOM 1033 O O . ASN A 1 127 ? 16.114 12.751 -13.189 1.00 72.62 127 ASN A O 1
ATOM 1037 N N . ARG A 1 128 ? 14.842 10.974 -13.718 1.00 65.25 128 ARG A N 1
ATOM 1038 C CA . ARG A 1 128 ? 15.757 9.908 -13.283 1.00 65.25 128 ARG A CA 1
ATOM 1039 C C . ARG A 1 128 ? 16.663 9.460 -14.435 1.00 65.25 128 ARG A C 1
ATOM 1041 O O . ARG A 1 128 ? 17.059 8.298 -14.497 1.00 65.25 128 ARG A O 1
ATOM 1048 N N . GLN A 1 129 ? 17.044 10.381 -15.322 1.00 52.94 129 GLN A N 1
ATOM 1049 C CA . GLN A 1 129 ? 18.425 10.358 -15.780 1.00 52.94 129 GLN A CA 1
ATOM 1050 C C . GLN A 1 129 ? 19.250 10.478 -14.504 1.00 52.94 129 GLN A C 1
ATOM 1052 O O . GLN A 1 129 ? 19.354 11.563 -13.939 1.00 52.94 129 GLN A O 1
ATOM 1057 N N . TYR A 1 130 ? 19.688 9.343 -13.961 1.00 50.31 130 TYR A N 1
ATOM 1058 C CA . TYR A 1 130 ? 20.683 9.337 -12.908 1.00 50.31 130 TYR A CA 1
ATOM 1059 C C . TYR A 1 130 ? 21.769 10.323 -13.353 1.00 50.31 130 TYR A C 1
ATOM 1061 O O . TYR A 1 130 ? 22.237 10.268 -14.489 1.00 50.31 130 TYR A O 1
ATOM 1069 N N . ASP A 1 131 ? 22.142 11.253 -12.479 1.00 48.41 131 ASP A N 1
ATOM 1070 C CA . ASP A 1 131 ? 23.274 12.173 -12.687 1.00 48.41 131 ASP A CA 1
ATOM 1071 C C . ASP A 1 131 ? 24.628 11.400 -12.700 1.00 48.41 131 ASP A C 1
ATOM 1073 O O . ASP A 1 131 ? 25.709 11.977 -12.635 1.00 48.41 131 ASP A O 1
ATOM 1077 N N . GLU A 1 132 ? 24.542 10.070 -12.784 1.00 48.12 132 GLU A N 1
ATOM 1078 C CA . GLU A 1 132 ? 25.540 9.012 -12.759 1.00 48.12 132 GLU A CA 1
ATOM 1079 C C . GLU A 1 132 ? 25.140 8.050 -13.898 1.00 48.12 132 GLU A C 1
ATOM 1081 O O . GLU A 1 132 ? 23.959 7.758 -14.099 1.00 48.12 132 GLU A O 1
ATOM 1086 N N . ASN A 1 133 ? 26.084 7.676 -14.759 1.00 65.25 133 ASN A N 1
ATOM 1087 C CA . ASN A 1 133 ? 25.792 7.051 -16.053 1.00 65.25 133 ASN A CA 1
ATOM 1088 C C . ASN A 1 133 ? 25.060 5.710 -15.863 1.00 65.25 133 ASN A C 1
ATOM 1090 O O . ASN A 1 133 ? 25.165 5.087 -14.815 1.00 65.25 133 ASN A O 1
ATOM 1094 N N . LEU A 1 134 ? 24.401 5.192 -16.907 1.00 68.56 134 LEU A N 1
ATOM 1095 C CA . LEU A 1 134 ? 23.911 3.801 -16.943 1.00 68.56 134 LEU A CA 1
ATOM 1096 C C . LEU A 1 134 ? 24.966 2.795 -16.428 1.00 68.56 134 LEU A C 1
ATOM 1098 O O . LEU A 1 134 ? 24.618 1.803 -15.808 1.00 68.56 134 LEU A O 1
ATOM 1102 N N . VAL A 1 135 ? 26.246 3.124 -16.623 1.00 66.94 135 VAL A N 1
ATOM 1103 C CA . VAL A 1 135 ? 27.431 2.457 -16.068 1.00 66.94 135 VAL A CA 1
ATOM 1104 C C . VAL A 1 135 ? 27.384 2.292 -14.542 1.00 66.94 135 VAL A C 1
ATOM 1106 O O . VAL A 1 135 ? 27.581 1.187 -14.059 1.00 66.94 135 VAL A O 1
ATOM 1109 N N . ASP A 1 136 ? 27.060 3.334 -13.776 1.00 71.50 136 ASP A N 1
ATOM 1110 C CA . ASP A 1 136 ? 26.996 3.259 -12.308 1.00 71.50 136 ASP A CA 1
ATOM 1111 C C . ASP A 1 136 ? 25.817 2.376 -11.844 1.00 71.50 136 ASP A C 1
ATOM 1113 O O . ASP A 1 136 ? 25.859 1.735 -10.793 1.00 71.50 136 ASP A O 1
ATOM 1117 N N . TYR A 1 137 ? 24.762 2.284 -12.663 1.00 75.25 137 TYR A N 1
ATOM 1118 C CA . TYR A 1 137 ? 23.667 1.341 -12.439 1.00 75.25 137 TYR A CA 1
ATOM 1119 C C . TYR A 1 137 ? 24.062 -0.108 -12.762 1.00 75.25 137 TYR A C 1
ATOM 1121 O O . TYR A 1 137 ? 23.601 -1.023 -12.082 1.00 75.25 137 TYR A O 1
ATOM 1129 N N . LEU A 1 138 ? 24.930 -0.331 -13.756 1.00 75.00 138 LEU A N 1
ATOM 1130 C CA . LEU A 1 138 ? 25.462 -1.662 -14.073 1.00 75.00 138 LEU A CA 1
ATOM 1131 C C . LEU A 1 138 ? 26.304 -2.224 -12.919 1.00 75.00 138 LEU A C 1
ATOM 1133 O O . LEU A 1 138 ? 26.156 -3.402 -12.600 1.00 75.00 138 LEU A O 1
ATOM 1137 N N . ASP A 1 139 ? 27.090 -1.385 -12.239 1.00 75.25 139 ASP A N 1
ATOM 1138 C CA . ASP A 1 139 ? 27.840 -1.788 -11.040 1.00 75.25 139 ASP A CA 1
ATOM 11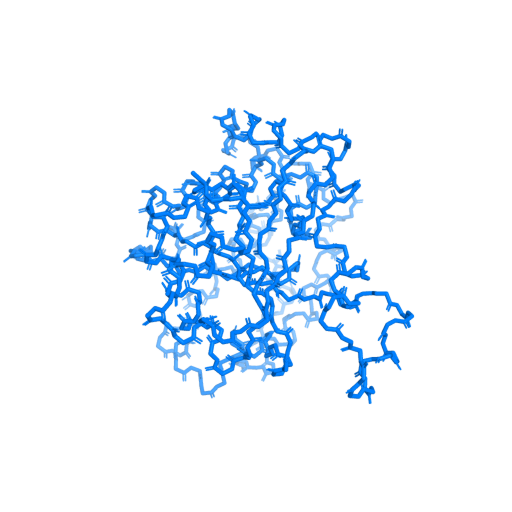39 C C . ASP A 1 139 ? 26.895 -2.243 -9.910 1.00 75.25 139 ASP A C 1
ATOM 1141 O O . ASP A 1 139 ? 27.138 -3.254 -9.252 1.00 75.25 139 ASP A O 1
ATOM 1145 N N . TYR A 1 140 ? 25.769 -1.546 -9.708 1.00 76.31 140 TYR A N 1
ATOM 1146 C CA . TYR A 1 140 ? 24.737 -1.985 -8.758 1.00 76.31 140 TYR A CA 1
ATOM 1147 C C . TYR A 1 140 ? 24.063 -3.295 -9.191 1.00 76.31 140 TYR A C 1
ATOM 1149 O O . TYR A 1 140 ? 23.736 -4.140 -8.354 1.00 76.31 140 TYR A O 1
ATOM 1157 N N . LEU A 1 141 ? 23.843 -3.472 -10.496 1.00 77.19 141 LEU A N 1
ATOM 1158 C CA . LEU A 1 141 ? 23.259 -4.692 -11.040 1.00 77.19 141 LEU A CA 1
ATOM 1159 C C . LEU A 1 141 ? 24.184 -5.898 -10.867 1.00 77.19 141 LEU A C 1
ATOM 1161 O O . LEU A 1 141 ? 23.662 -6.989 -10.674 1.00 77.19 141 LEU A O 1
ATOM 1165 N N . GLU A 1 142 ? 25.510 -5.744 -10.885 1.00 78.88 142 GLU A N 1
ATOM 1166 C CA . GLU A 1 142 ? 26.444 -6.869 -10.717 1.00 78.88 142 GLU A CA 1
ATOM 1167 C C . GLU A 1 142 ? 26.191 -7.643 -9.407 1.00 78.88 142 GLU A C 1
ATOM 1169 O O . GLU A 1 142 ? 26.084 -8.875 -9.423 1.00 78.88 142 GLU A O 1
ATOM 1174 N N . ASP A 1 143 ? 25.980 -6.928 -8.297 1.00 74.38 143 ASP A N 1
ATOM 1175 C CA . ASP A 1 143 ? 25.649 -7.520 -6.992 1.00 74.38 143 ASP A CA 1
ATOM 1176 C C . ASP A 1 143 ? 24.298 -8.271 -7.014 1.00 74.38 143 ASP A C 1
ATOM 1178 O O . ASP A 1 143 ? 24.142 -9.348 -6.413 1.00 74.38 143 ASP A O 1
ATOM 1182 N N . ASP A 1 144 ? 23.302 -7.733 -7.725 1.00 75.31 144 ASP A N 1
ATOM 1183 C CA . ASP A 1 144 ? 21.984 -8.366 -7.845 1.00 75.31 144 ASP A CA 1
ATOM 1184 C C . ASP A 1 144 ? 22.020 -9.583 -8.786 1.00 75.31 144 ASP A C 1
ATOM 1186 O O . ASP A 1 144 ? 21.446 -10.631 -8.485 1.00 75.31 144 ASP A O 1
ATOM 1190 N N . LEU A 1 145 ? 22.767 -9.500 -9.889 1.00 76.88 145 LEU A N 1
ATOM 1191 C CA . LEU A 1 145 ? 22.979 -10.583 -10.853 1.00 76.88 145 LEU A CA 1
ATOM 1192 C C . LEU A 1 145 ? 23.704 -11.768 -10.218 1.00 76.88 145 LEU A C 1
ATOM 1194 O O . LEU A 1 145 ? 23.315 -12.917 -10.440 1.00 76.88 145 LEU A O 1
ATOM 1198 N N . TRP A 1 146 ? 24.694 -11.502 -9.365 1.00 75.75 146 TRP A N 1
ATOM 1199 C CA . TRP A 1 146 ? 25.343 -12.537 -8.565 1.00 75.75 146 TRP A CA 1
ATOM 1200 C C . TRP A 1 146 ? 24.348 -13.236 -7.627 1.00 75.75 146 TRP A C 1
ATOM 1202 O O . TRP A 1 146 ? 24.277 -14.468 -7.574 1.00 75.75 146 TRP A O 1
ATOM 1212 N N . THR A 1 147 ? 23.493 -12.461 -6.951 1.00 70.94 147 THR A N 1
ATOM 1213 C CA . THR A 1 147 ? 22.430 -13.002 -6.087 1.00 70.94 147 THR A CA 1
ATOM 1214 C C . THR A 1 147 ? 21.437 -13.868 -6.877 1.00 70.94 147 THR A C 1
ATOM 1216 O O . THR A 1 147 ? 20.919 -14.866 -6.357 1.00 70.94 147 THR A O 1
ATOM 1219 N N . AR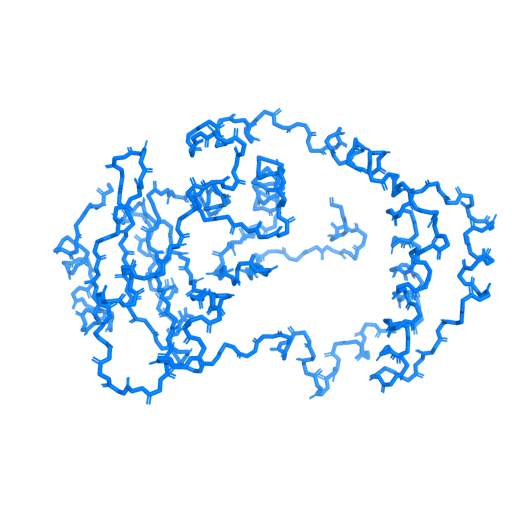G A 1 148 ? 21.158 -13.513 -8.138 1.00 72.75 148 ARG A N 1
ATOM 1220 C CA . ARG A 1 148 ? 20.297 -14.294 -9.039 1.00 72.75 148 ARG A CA 1
ATOM 1221 C C . ARG A 1 148 ? 20.960 -15.600 -9.475 1.00 72.75 148 ARG A C 1
ATOM 1223 O O . ARG A 1 148 ? 20.276 -16.626 -9.498 1.00 72.75 148 ARG A O 1
ATOM 1230 N N . GLU A 1 149 ? 22.264 -15.603 -9.744 1.00 77.50 149 GLU A N 1
ATOM 1231 C CA . GLU A 1 149 ? 23.008 -16.830 -10.050 1.00 77.50 149 GLU A CA 1
ATOM 1232 C C . GLU A 1 149 ? 22.959 -17.808 -8.879 1.00 77.50 149 GLU A C 1
ATOM 1234 O O . GLU A 1 149 ? 22.574 -18.963 -9.065 1.00 77.50 149 GLU A O 1
ATOM 1239 N N . GLU A 1 150 ? 23.261 -17.343 -7.666 1.00 73.88 150 GLU A N 1
ATOM 1240 C CA . GLU A 1 150 ? 23.248 -18.190 -6.472 1.00 73.88 150 GLU A CA 1
ATOM 1241 C C . GLU A 1 150 ? 21.862 -18.816 -6.233 1.00 73.88 150 GLU A C 1
ATOM 1243 O O . GLU A 1 150 ? 21.747 -20.008 -5.937 1.00 73.88 150 GLU A O 1
ATOM 1248 N N . LYS A 1 151 ? 20.792 -18.023 -6.385 1.00 68.38 151 LYS A N 1
ATOM 1249 C CA . LYS A 1 151 ? 19.423 -18.452 -6.053 1.00 68.38 151 LYS A CA 1
ATOM 1250 C C . LYS A 1 151 ? 18.732 -19.233 -7.159 1.00 68.38 151 LYS A C 1
ATOM 1252 O O . LYS A 1 151 ? 17.960 -20.146 -6.867 1.00 68.38 151 LYS A O 1
ATOM 1257 N N . PHE A 1 152 ? 18.954 -18.860 -8.414 1.00 69.19 152 PHE A N 1
ATOM 1258 C CA . PHE A 1 152 ? 18.205 -19.401 -9.547 1.00 69.19 152 PHE A CA 1
ATOM 1259 C C . PHE A 1 152 ? 19.066 -20.241 -10.496 1.00 69.19 152 PHE A C 1
ATOM 1261 O O . PHE A 1 152 ? 18.506 -20.986 -11.310 1.00 69.19 152 PHE A O 1
ATOM 1268 N N . GLY A 1 153 ? 20.394 -20.193 -10.350 1.00 73.69 153 GLY A N 1
ATOM 1269 C CA . GLY A 1 153 ? 21.361 -20.963 -11.132 1.00 73.69 153 GLY A CA 1
ATOM 1270 C C . GLY A 1 153 ? 21.666 -20.375 -12.508 1.00 73.69 153 GLY A C 1
ATOM 1271 O O . GLY A 1 153 ? 22.049 -21.134 -13.398 1.00 73.69 153 GLY A O 1
ATOM 1272 N N . TYR A 1 154 ? 21.443 -19.073 -12.710 1.00 73.12 154 TYR A N 1
ATOM 1273 C CA . TYR A 1 154 ? 21.715 -18.392 -13.979 1.00 73.12 154 TYR A CA 1
ATOM 1274 C C . TYR A 1 154 ? 22.376 -17.043 -13.747 1.00 73.12 154 TYR A C 1
ATOM 1276 O O . TYR A 1 154 ? 21.908 -16.254 -12.931 1.00 73.12 154 TYR A O 1
ATOM 1284 N N . TYR A 1 155 ? 23.416 -16.788 -14.527 1.00 80.56 155 TYR A N 1
ATOM 1285 C CA . TYR A 1 155 ? 24.166 -15.547 -14.540 1.00 80.56 155 TYR A CA 1
ATOM 1286 C C . TYR A 1 155 ? 23.947 -14.858 -15.884 1.00 80.56 155 TYR A C 1
ATOM 1288 O O . TYR A 1 155 ? 24.075 -15.495 -16.933 1.00 80.56 155 TYR A O 1
ATOM 1296 N N . LEU A 1 156 ? 23.585 -13.579 -15.841 1.00 80.81 156 LEU A N 1
ATOM 1297 C CA . LEU A 1 156 ? 23.657 -12.691 -16.991 1.00 80.81 156 LEU A CA 1
ATOM 1298 C C . LEU A 1 156 ? 24.895 -11.830 -16.772 1.00 80.81 156 LEU A C 1
ATOM 1300 O O . LEU A 1 156 ? 24.925 -11.042 -15.833 1.00 80.81 156 LEU A O 1
ATOM 1304 N N . ASP A 1 157 ? 25.931 -12.037 -17.578 1.00 84.62 157 ASP A N 1
ATOM 1305 C CA . ASP A 1 157 ? 27.151 -11.246 -17.460 1.00 84.62 157 ASP A CA 1
ATOM 1306 C C . ASP A 1 157 ? 26.927 -9.800 -17.922 1.00 84.62 157 ASP A C 1
ATOM 1308 O O . ASP A 1 157 ? 26.083 -9.518 -18.778 1.00 84.62 157 ASP A O 1
ATOM 1312 N N . ILE A 1 158 ? 27.703 -8.880 -17.344 1.00 83.19 158 ILE A N 1
ATOM 1313 C CA . ILE A 1 158 ? 27.628 -7.447 -17.651 1.00 83.19 158 ILE A CA 1
ATOM 1314 C C . ILE A 1 158 ? 27.876 -7.180 -19.140 1.00 83.19 158 ILE A C 1
ATOM 1316 O O . ILE A 1 158 ? 27.165 -6.367 -19.720 1.00 83.19 158 ILE A O 1
ATOM 1320 N N . GLU A 1 159 ? 28.789 -7.911 -19.791 1.00 85.75 159 GLU A N 1
ATOM 1321 C CA . GLU A 1 159 ? 29.068 -7.760 -21.229 1.00 85.75 159 GLU A CA 1
ATOM 1322 C C . GLU A 1 159 ? 27.809 -8.029 -22.073 1.00 85.75 159 GLU A C 1
ATOM 1324 O O . GLU A 1 159 ? 27.527 -7.331 -23.049 1.00 85.75 159 GLU A O 1
ATOM 1329 N N . THR A 1 160 ? 26.987 -9.006 -21.691 1.00 83.81 160 THR A N 1
ATOM 1330 C CA . THR A 1 160 ? 25.704 -9.270 -22.348 1.00 83.81 160 THR A CA 1
ATOM 1331 C C . THR A 1 160 ? 24.716 -8.124 -22.132 1.00 83.81 160 THR A C 1
ATOM 1333 O O . THR A 1 160 ? 24.000 -7.763 -23.067 1.00 83.81 160 THR A O 1
ATOM 1336 N N . ILE A 1 161 ? 24.684 -7.519 -20.942 1.00 82.94 161 ILE A N 1
ATOM 1337 C CA . ILE A 1 161 ? 23.819 -6.363 -20.658 1.00 82.94 161 ILE A CA 1
ATOM 1338 C C . ILE A 1 161 ? 24.270 -5.140 -21.457 1.00 82.94 161 ILE A C 1
ATOM 1340 O O . ILE A 1 161 ? 23.435 -4.494 -22.083 1.00 82.94 161 ILE A O 1
ATOM 1344 N N . GLU A 1 162 ? 25.571 -4.859 -21.510 1.00 82.50 162 GLU A N 1
ATOM 1345 C CA . GLU A 1 162 ? 26.145 -3.785 -22.329 1.00 82.50 162 GLU A CA 1
ATOM 1346 C C . GLU A 1 162 ? 25.787 -3.971 -23.810 1.00 82.50 162 GLU A C 1
ATOM 1348 O O . GLU A 1 162 ? 25.288 -3.051 -24.457 1.00 82.50 162 GLU A O 1
ATOM 1353 N N . ASN A 1 163 ? 25.918 -5.194 -24.333 1.00 83.94 163 ASN A N 1
ATOM 1354 C CA . ASN A 1 163 ? 25.513 -5.510 -25.703 1.00 83.94 163 ASN A CA 1
ATOM 1355 C C . ASN A 1 163 ? 23.999 -5.328 -25.937 1.00 83.94 163 ASN A C 1
ATOM 1357 O O . ASN A 1 163 ? 23.587 -4.920 -27.027 1.00 83.94 163 ASN A O 1
ATOM 1361 N N . LEU A 1 164 ? 23.150 -5.631 -24.948 1.00 80.12 164 LEU A N 1
ATOM 1362 C CA . LEU A 1 164 ? 21.702 -5.394 -25.027 1.00 80.12 164 LEU A CA 1
ATOM 1363 C C . LEU A 1 164 ? 21.378 -3.898 -25.036 1.00 80.12 164 LEU A C 1
ATOM 1365 O O . LEU A 1 164 ? 20.570 -3.458 -25.851 1.00 80.12 164 LEU A O 1
ATOM 1369 N N . VAL A 1 165 ? 22.034 -3.120 -24.175 1.00 78.94 165 VAL A N 1
ATOM 1370 C CA . VAL A 1 165 ? 21.912 -1.658 -24.126 1.00 78.94 165 VAL A CA 1
ATOM 1371 C C . VAL A 1 165 ? 22.264 -1.041 -25.478 1.00 78.94 165 VAL A C 1
ATOM 1373 O O . VAL A 1 165 ? 21.476 -0.258 -26.013 1.00 78.94 165 VAL A O 1
ATOM 1376 N N . ASP A 1 166 ? 23.402 -1.439 -26.050 1.00 77.25 166 ASP A N 1
ATOM 1377 C CA . ASP A 1 166 ? 23.898 -0.904 -27.320 1.00 77.25 166 ASP A CA 1
ATOM 1378 C C . ASP A 1 166 ? 23.034 -1.324 -28.519 1.00 77.25 166 ASP A C 1
ATOM 1380 O O . ASP A 1 166 ? 22.863 -0.558 -29.471 1.00 77.25 166 ASP A O 1
ATOM 1384 N N . SER A 1 167 ? 22.493 -2.546 -28.508 1.00 76.50 167 SER A N 1
ATOM 1385 C CA . SER A 1 167 ? 21.730 -3.087 -29.643 1.00 76.50 167 SER A CA 1
ATOM 1386 C C . SER A 1 167 ? 20.267 -2.643 -29.693 1.00 76.50 167 SER A C 1
ATOM 1388 O O . SER A 1 167 ? 19.718 -2.529 -30.791 1.00 76.50 167 SER A O 1
ATOM 1390 N N . GLU A 1 168 ? 19.645 -2.374 -28.543 1.00 76.69 168 GLU A N 1
ATOM 1391 C CA . GLU A 1 168 ? 18.234 -1.969 -28.432 1.00 76.69 168 GLU A CA 1
ATOM 1392 C C . GLU A 1 168 ? 18.051 -0.439 -28.324 1.00 76.69 168 GLU A C 1
ATOM 1394 O O . GLU A 1 168 ? 16.922 0.036 -28.202 1.00 76.69 168 GLU A O 1
ATOM 1399 N N . ASP A 1 169 ? 19.141 0.342 -28.397 1.00 74.38 169 ASP A N 1
ATOM 1400 C CA . ASP A 1 169 ? 19.143 1.814 -28.290 1.00 74.38 169 ASP A CA 1
ATOM 1401 C C . ASP A 1 169 ? 18.422 2.310 -27.019 1.00 74.38 169 ASP A C 1
ATOM 1403 O O . ASP A 1 169 ? 17.633 3.260 -27.049 1.00 74.38 169 ASP A O 1
ATOM 1407 N N . LEU A 1 170 ? 18.659 1.633 -25.887 1.00 81.44 170 LEU A N 1
ATOM 1408 C CA . LEU A 1 170 ? 17.965 1.897 -24.623 1.00 81.44 170 LEU A CA 1
ATOM 1409 C C . LEU A 1 170 ? 18.353 3.280 -24.078 1.00 81.44 170 LEU A C 1
ATOM 1411 O O . LEU A 1 170 ? 19.525 3.557 -23.831 1.00 81.44 170 LEU A O 1
ATOM 1415 N N . GLN A 1 171 ? 17.363 4.151 -23.857 1.00 76.31 171 GLN A N 1
ATOM 1416 C CA . GLN A 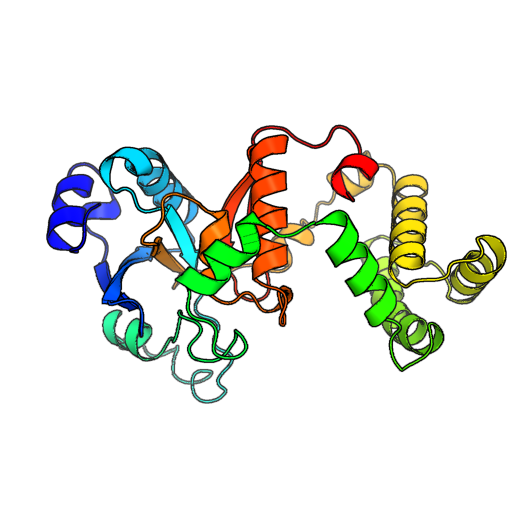1 171 ? 17.601 5.552 -23.473 1.00 76.31 171 GLN A CA 1
ATOM 1417 C C . GLN A 1 171 ? 17.368 5.825 -21.984 1.00 76.31 171 GLN A C 1
ATOM 1419 O O . GLN A 1 171 ? 17.772 6.872 -21.472 1.00 76.31 171 GLN A O 1
ATOM 1424 N N . THR A 1 172 ? 16.668 4.930 -21.285 1.00 76.94 172 THR A N 1
ATOM 1425 C CA . THR A 1 172 ? 16.271 5.127 -19.888 1.00 76.94 172 THR A CA 1
ATOM 1426 C C . THR A 1 172 ? 16.476 3.867 -19.052 1.00 76.94 172 THR A C 1
ATOM 1428 O O . THR A 1 172 ? 16.435 2.750 -19.563 1.00 76.94 172 THR A O 1
ATOM 1431 N N . VAL A 1 173 ? 16.603 4.034 -17.729 1.00 77.31 173 VAL A N 1
ATOM 1432 C CA . VAL A 1 173 ? 16.619 2.908 -16.772 1.00 77.31 173 VAL A CA 1
ATOM 1433 C C . VAL A 1 173 ? 15.366 2.044 -16.912 1.00 77.31 173 VAL A C 1
ATOM 1435 O O . VAL A 1 173 ? 15.436 0.832 -16.779 1.00 77.31 173 VAL A O 1
ATOM 1438 N N . LYS A 1 174 ? 14.217 2.641 -17.253 1.00 82.31 174 LYS A N 1
ATOM 1439 C CA . LYS A 1 174 ? 12.990 1.884 -17.523 1.00 82.31 174 LYS A CA 1
ATOM 1440 C C . LYS A 1 174 ? 13.151 0.934 -18.709 1.00 82.31 174 LYS A C 1
ATOM 1442 O O . LYS A 1 174 ? 12.641 -0.180 -18.654 1.00 82.31 174 LYS A O 1
ATOM 1447 N N . ASP A 1 175 ? 13.806 1.388 -19.775 1.00 82.62 175 ASP A N 1
ATOM 1448 C CA . ASP A 1 175 ? 14.016 0.577 -20.973 1.00 82.62 175 ASP A CA 1
ATOM 1449 C C . ASP A 1 175 ? 14.945 -0.602 -20.654 1.00 82.62 175 ASP A C 1
ATOM 1451 O O . ASP A 1 175 ? 14.652 -1.727 -21.056 1.00 82.62 175 ASP A O 1
ATOM 1455 N N . LEU A 1 176 ? 15.991 -0.368 -19.849 1.00 83.50 176 LEU A N 1
ATOM 1456 C CA . LEU A 1 176 ? 16.857 -1.425 -19.318 1.00 83.50 176 LEU A CA 1
ATOM 1457 C C . LEU A 1 176 ? 16.083 -2.414 -18.438 1.00 83.50 176 LEU A C 1
ATOM 1459 O O . LEU A 1 176 ? 16.093 -3.605 -18.730 1.00 83.50 176 LEU A O 1
ATOM 1463 N N . GLU A 1 177 ? 15.362 -1.943 -17.421 1.00 84.31 177 GLU A N 1
ATOM 1464 C CA . GLU A 1 177 ? 14.559 -2.792 -16.529 1.00 84.31 177 GLU A CA 1
ATOM 1465 C C . GLU A 1 177 ? 13.530 -3.626 -17.301 1.00 84.31 177 GLU A C 1
ATOM 1467 O O . GLU A 1 177 ? 13.365 -4.820 -17.053 1.00 84.31 177 GLU A O 1
ATOM 1472 N N . TYR A 1 178 ? 12.858 -3.027 -18.288 1.00 86.06 178 TYR A N 1
ATOM 1473 C CA . TYR A 1 178 ? 11.908 -3.746 -19.130 1.00 86.06 178 TYR A CA 1
ATOM 1474 C C . TYR A 1 178 ? 12.605 -4.770 -20.039 1.00 86.06 178 TYR A C 1
ATOM 1476 O O . TYR A 1 178 ? 12.082 -5.868 -20.229 1.00 86.06 178 TYR A O 1
ATOM 1484 N N . CYS A 1 179 ? 13.789 -4.452 -20.573 1.00 85.62 179 CYS A N 1
ATOM 1485 C CA . CYS A 1 179 ? 14.603 -5.390 -21.347 1.00 85.62 179 CYS A CA 1
ATOM 1486 C C . CYS A 1 179 ? 15.040 -6.589 -20.492 1.00 85.62 179 CYS A C 1
ATOM 1488 O O . CYS A 1 179 ? 14.812 -7.736 -20.885 1.00 85.62 179 CYS A O 1
ATOM 1490 N N . LEU A 1 180 ? 15.569 -6.335 -19.290 1.00 84.44 180 LEU A N 1
ATOM 1491 C CA . LEU A 1 180 ? 15.952 -7.370 -18.328 1.00 84.44 180 LEU A CA 1
ATOM 1492 C C . LEU A 1 180 ? 14.747 -8.230 -17.940 1.00 84.44 180 LEU A C 1
ATOM 1494 O O . LEU A 1 180 ? 14.824 -9.451 -18.021 1.00 84.44 180 LEU A O 1
ATOM 1498 N N . PHE A 1 181 ? 13.599 -7.623 -17.641 1.00 85.12 181 PHE A N 1
ATOM 1499 C CA . PHE A 1 181 ? 12.360 -8.346 -17.349 1.00 85.12 181 PHE A CA 1
ATOM 1500 C C . PHE A 1 181 ? 11.905 -9.248 -18.510 1.00 85.12 181 PHE A C 1
ATOM 1502 O O . PHE A 1 181 ? 11.498 -10.394 -18.309 1.00 85.12 181 PHE A O 1
ATOM 1509 N N . LYS A 1 182 ? 11.988 -8.762 -19.755 1.00 85.75 182 LYS A N 1
ATOM 1510 C CA . LYS A 1 182 ? 11.641 -9.538 -20.961 1.00 85.75 182 LYS A CA 1
ATOM 1511 C C . LYS A 1 182 ? 12.604 -10.697 -21.179 1.00 85.75 182 LYS A C 1
ATOM 1513 O O . LYS A 1 182 ? 12.164 -11.792 -21.540 1.00 85.75 182 LYS A O 1
ATOM 1518 N N . TRP A 1 183 ? 13.893 -10.455 -20.960 1.00 83.38 183 TRP A N 1
ATOM 1519 C CA . TRP A 1 183 ? 14.916 -11.490 -20.963 1.00 83.38 183 TRP A CA 1
ATOM 1520 C C . TRP A 1 183 ? 14.611 -12.545 -19.891 1.00 83.38 183 TRP A C 1
ATOM 1522 O O . TRP A 1 183 ? 14.553 -13.730 -20.213 1.00 83.38 183 TRP A O 1
ATOM 1532 N N . GLU A 1 184 ? 14.272 -12.132 -18.667 1.00 81.44 184 GLU A N 1
ATOM 1533 C CA . GLU A 1 184 ? 13.923 -13.046 -17.579 1.00 81.44 184 GLU A CA 1
ATOM 1534 C C . GLU A 1 184 ? 12.705 -13.911 -17.920 1.00 81.44 184 GLU A C 1
ATOM 1536 O O . GLU A 1 184 ? 12.762 -15.130 -17.809 1.00 81.44 184 GLU A O 1
ATOM 1541 N N . ILE A 1 185 ? 11.609 -13.331 -18.413 1.00 82.81 185 ILE A N 1
ATOM 1542 C CA . ILE A 1 185 ? 10.417 -14.110 -18.799 1.00 82.81 185 ILE A CA 1
ATOM 1543 C C . ILE A 1 185 ? 10.746 -15.170 -19.858 1.00 82.81 185 ILE A C 1
ATOM 1545 O O . ILE A 1 185 ? 10.158 -16.255 -19.866 1.00 82.81 185 ILE A O 1
ATOM 1549 N N . LYS A 1 186 ? 11.655 -14.847 -20.783 1.00 83.62 186 LYS A N 1
ATOM 1550 C CA . LYS A 1 186 ? 12.049 -15.741 -21.872 1.00 83.62 186 LYS A CA 1
ATOM 1551 C C . LYS A 1 186 ? 12.930 -16.886 -21.375 1.00 83.62 186 LYS A C 1
ATOM 1553 O O . LYS A 1 186 ? 12.710 -18.029 -21.776 1.00 83.62 186 LYS A O 1
ATOM 1558 N N . GLU A 1 187 ? 13.917 -16.583 -20.540 1.00 80.50 187 GLU A N 1
ATOM 1559 C CA . GLU A 1 187 ? 14.903 -17.563 -20.074 1.00 80.50 187 GLU A CA 1
ATOM 1560 C C . GLU A 1 187 ? 14.411 -18.359 -18.845 1.00 80.50 187 GLU A C 1
ATOM 1562 O O . GLU A 1 187 ? 14.857 -19.487 -18.619 1.00 80.50 187 GLU A O 1
ATOM 1567 N N . PHE A 1 188 ? 13.429 -17.836 -18.095 1.00 76.12 188 PHE A N 1
ATOM 1568 C CA . PHE A 1 188 ? 12.822 -18.480 -16.925 1.00 76.12 188 PHE A CA 1
ATOM 1569 C C . PHE A 1 188 ? 11.368 -18.909 -17.184 1.00 76.12 188 PHE A C 1
ATOM 1571 O O . PHE A 1 188 ? 10.436 -18.118 -17.020 1.00 76.12 188 PHE A O 1
ATOM 1578 N N . PRO A 1 189 ? 11.117 -20.197 -17.498 1.00 73.56 189 PRO A N 1
ATOM 1579 C CA . PRO A 1 189 ? 9.761 -20.708 -17.644 1.00 73.56 189 PRO A CA 1
ATOM 1580 C C . PRO A 1 189 ? 8.938 -20.467 -16.375 1.00 73.56 189 PRO A C 1
ATOM 1582 O O . PRO A 1 189 ? 9.383 -20.795 -15.270 1.00 73.56 189 PRO A O 1
ATOM 1585 N N . ALA A 1 190 ? 7.703 -19.985 -16.539 1.00 73.31 190 ALA A N 1
ATOM 1586 C CA . ALA A 1 190 ? 6.790 -19.689 -15.430 1.00 73.31 190 ALA A CA 1
ATOM 1587 C C . ALA A 1 190 ? 6.641 -20.866 -14.449 1.00 73.31 190 ALA A C 1
ATOM 1589 O O . ALA A 1 190 ? 6.568 -20.676 -13.241 1.00 73.31 190 ALA A O 1
ATOM 1590 N N . GLU A 1 191 ? 6.671 -22.102 -14.949 1.00 74.94 191 GLU A N 1
ATOM 1591 C CA . GLU A 1 191 ? 6.599 -23.314 -14.132 1.00 74.94 191 GLU A CA 1
ATOM 1592 C C . GLU A 1 191 ? 7.755 -23.445 -13.133 1.00 74.94 191 GLU A C 1
ATOM 1594 O O . GLU A 1 191 ? 7.545 -23.979 -12.050 1.00 74.94 191 GLU A O 1
ATOM 1599 N N . LYS A 1 192 ? 8.966 -22.981 -13.474 1.00 70.94 192 LYS A N 1
ATOM 1600 C CA . LYS A 1 192 ? 10.133 -22.996 -12.577 1.00 70.94 192 LYS A CA 1
ATOM 1601 C C . LYS A 1 192 ? 10.074 -21.829 -11.592 1.00 70.94 192 LYS A C 1
ATOM 1603 O O . LYS A 1 192 ? 10.316 -22.042 -10.409 1.00 70.94 192 LYS A O 1
ATOM 1608 N N . ALA A 1 193 ? 9.680 -20.641 -12.056 1.00 67.12 193 ALA A N 1
ATOM 1609 C CA . ALA A 1 193 ? 9.504 -19.462 -11.205 1.00 67.12 193 ALA A CA 1
ATOM 1610 C C . ALA A 1 193 ? 8.424 -19.676 -10.125 1.00 67.12 193 ALA A C 1
ATOM 1612 O O . ALA A 1 193 ? 8.606 -19.295 -8.971 1.00 67.12 193 ALA A O 1
ATOM 1613 N N . LEU A 1 194 ? 7.321 -20.344 -10.479 1.00 67.62 194 LEU A N 1
ATOM 1614 C CA . LEU A 1 194 ? 6.194 -20.611 -9.578 1.00 67.62 194 LEU A CA 1
ATOM 1615 C C . LEU A 1 194 ? 6.381 -21.855 -8.695 1.00 67.62 194 LEU A C 1
ATOM 1617 O O . LEU A 1 194 ? 5.694 -21.984 -7.686 1.00 67.62 194 LEU A O 1
ATOM 1621 N N . LYS A 1 195 ? 7.290 -22.773 -9.054 1.00 66.81 195 LYS A N 1
ATOM 1622 C CA . LYS A 1 195 ? 7.601 -23.981 -8.263 1.00 66.81 195 LYS A CA 1
ATOM 1623 C C . LYS A 1 195 ? 8.508 -23.725 -7.067 1.00 66.81 195 LYS A C 1
ATOM 1625 O O . LYS A 1 195 ? 8.797 -24.678 -6.359 1.00 66.81 195 LYS A O 1
ATOM 1630 N N . ASN A 1 196 ? 9.001 -22.502 -6.884 1.00 53.88 196 ASN A N 1
ATOM 1631 C CA . ASN A 1 196 ? 10.097 -22.227 -5.968 1.00 53.88 196 ASN A CA 1
ATOM 1632 C C . ASN A 1 196 ? 9.788 -22.739 -4.543 1.00 53.88 196 ASN A C 1
ATOM 1634 O O . ASN A 1 196 ? 8.973 -22.154 -3.832 1.00 53.88 196 ASN A O 1
ATOM 1638 N N . ASP A 1 197 ? 10.450 -23.835 -4.143 1.00 54.84 197 ASP A N 1
ATOM 1639 C CA . ASP A 1 197 ? 10.378 -24.445 -2.801 1.00 54.84 197 ASP A CA 1
ATOM 1640 C C . ASP A 1 197 ? 10.899 -23.486 -1.712 1.00 54.84 197 ASP A C 1
ATOM 1642 O O . ASP A 1 197 ? 10.682 -23.689 -0.518 1.00 54.84 197 ASP A O 1
ATOM 1646 N N . TYR A 1 198 ? 11.576 -22.419 -2.141 1.00 47.56 198 TYR A N 1
ATOM 1647 C CA . TYR A 1 198 ? 11.872 -21.228 -1.369 1.00 47.56 198 TYR A CA 1
ATOM 1648 C C . TYR A 1 198 ? 10.944 -20.106 -1.832 1.00 47.56 198 TYR A C 1
ATOM 1650 O O . TYR A 1 198 ? 11.166 -19.534 -2.905 1.00 47.56 198 TYR A O 1
ATOM 1658 N N . PRO A 1 199 ? 9.935 -19.710 -1.046 1.00 52.34 199 PRO A N 1
ATOM 1659 C CA . PRO A 1 199 ? 9.151 -18.538 -1.375 1.00 52.34 199 PRO A CA 1
ATOM 1660 C C . PRO A 1 199 ? 9.988 -17.303 -1.012 1.00 52.34 199 PRO A C 1
ATOM 1662 O O . PRO A 1 199 ? 9.749 -16.627 -0.024 1.00 52.34 199 PRO A O 1
ATOM 1665 N N . VAL A 1 200 ? 11.042 -17.013 -1.783 1.00 45.75 200 VAL A N 1
ATOM 1666 C CA . VAL A 1 200 ? 11.940 -15.868 -1.536 1.00 45.75 200 VAL A CA 1
ATOM 1667 C C . VAL A 1 200 ? 11.141 -14.560 -1.530 1.00 45.75 200 VAL A C 1
ATOM 1669 O O . VAL A 1 200 ? 11.393 -13.694 -0.699 1.00 45.75 200 VAL A O 1
ATOM 1672 N N . TYR A 1 201 ? 10.096 -14.473 -2.362 1.00 50.16 201 TYR A N 1
ATOM 1673 C CA . TYR A 1 201 ? 9.141 -13.363 -2.362 1.00 50.16 201 TYR A CA 1
ATOM 1674 C C . TYR A 1 201 ? 8.279 -13.288 -1.087 1.00 50.16 201 TYR A C 1
ATOM 1676 O O . TYR A 1 201 ? 7.783 -12.214 -0.765 1.00 50.16 201 TYR A O 1
ATOM 1684 N N . SER A 1 202 ? 8.100 -14.392 -0.350 1.00 47.34 202 SER A N 1
ATOM 1685 C CA . SER A 1 202 ? 7.448 -14.392 0.969 1.00 47.34 202 SER A CA 1
ATOM 1686 C C . SER A 1 202 ? 8.442 -14.299 2.132 1.00 47.34 202 SER A C 1
ATOM 1688 O O . SER A 1 202 ? 8.041 -13.950 3.234 1.00 47.34 202 SER A O 1
ATOM 1690 N N . HIS A 1 203 ? 9.725 -14.608 1.914 1.00 44.19 203 HIS A N 1
ATOM 1691 C CA . HIS A 1 203 ? 10.798 -14.473 2.906 1.00 44.19 203 HIS A CA 1
ATOM 1692 C C . HIS A 1 203 ? 11.403 -13.070 2.962 1.00 44.19 203 HIS A C 1
ATOM 1694 O O . HIS A 1 203 ? 12.049 -12.740 3.953 1.00 44.19 203 HIS A O 1
ATOM 1700 N N . TRP A 1 204 ? 11.211 -12.239 1.932 1.00 48.31 204 TRP A N 1
ATOM 1701 C CA . TRP A 1 204 ? 11.688 -10.851 1.938 1.00 48.31 204 TRP A CA 1
ATOM 1702 C C . TRP A 1 204 ? 11.113 -10.014 3.081 1.00 48.31 204 TRP A C 1
ATOM 1704 O O . TRP A 1 204 ? 11.697 -8.991 3.438 1.00 48.31 204 TRP A O 1
ATOM 1714 N N . PHE A 1 205 ? 10.041 -10.483 3.723 1.00 53.91 205 PHE A N 1
ATOM 1715 C CA . PHE A 1 205 ? 9.635 -9.966 5.015 1.00 53.91 205 PHE A CA 1
ATOM 1716 C C . PHE A 1 205 ? 8.822 -11.009 5.786 1.00 53.91 205 PHE A C 1
ATOM 1718 O O . PHE A 1 205 ? 7.627 -11.154 5.547 1.00 53.91 205 PHE A O 1
ATOM 1725 N N . ASP A 1 206 ? 9.462 -11.726 6.714 1.00 56.94 206 ASP A N 1
ATOM 1726 C CA . ASP A 1 206 ? 8.747 -12.407 7.797 1.00 56.94 206 ASP A CA 1
ATOM 1727 C C . ASP A 1 206 ? 8.617 -11.402 8.953 1.00 56.94 206 ASP A C 1
ATOM 1729 O O . ASP A 1 206 ? 9.595 -11.175 9.680 1.00 56.94 206 ASP A O 1
ATOM 1733 N N . PRO A 1 207 ? 7.484 -10.683 9.063 1.00 56.44 207 PRO A N 1
ATOM 1734 C CA . PRO A 1 207 ? 7.258 -9.769 10.167 1.00 56.44 207 PRO A CA 1
ATOM 1735 C C . PRO A 1 207 ? 7.481 -10.525 11.485 1.00 56.44 207 PRO A C 1
ATOM 1737 O O . PRO A 1 207 ? 6.740 -11.459 11.778 1.00 56.44 207 PRO A O 1
ATOM 1740 N N . SER A 1 208 ? 8.488 -10.128 12.281 1.00 59.25 208 SER A N 1
ATOM 1741 C CA . SER A 1 208 ? 8.695 -10.657 13.641 1.00 59.25 208 SER A CA 1
ATOM 1742 C C . SER A 1 208 ? 7.338 -10.849 14.368 1.00 59.25 208 SER A C 1
ATOM 1744 O O . SER A 1 208 ? 6.477 -9.964 14.376 1.00 59.25 208 SER A O 1
ATOM 1746 N N . PRO A 1 209 ? 7.071 -12.033 14.927 1.00 56.88 209 PRO A N 1
ATOM 1747 C CA . PRO A 1 209 ? 5.703 -12.522 15.109 1.00 56.88 209 PRO A CA 1
ATOM 1748 C C . PRO A 1 209 ? 4.809 -11.697 16.054 1.00 56.88 209 PRO A C 1
ATOM 1750 O O . PRO A 1 209 ? 3.586 -11.859 16.065 1.00 56.88 209 PRO A O 1
ATOM 1753 N N . ASP A 1 210 ? 5.377 -10.787 16.840 1.00 65.00 210 ASP A N 1
ATOM 1754 C CA . ASP A 1 210 ? 4.737 -10.420 18.096 1.00 65.00 210 ASP A CA 1
ATOM 1755 C C . ASP A 1 210 ? 3.945 -9.107 18.066 1.00 65.00 210 ASP A C 1
ATOM 1757 O O . ASP A 1 210 ? 3.160 -8.869 18.987 1.00 65.00 210 ASP A O 1
ATOM 1761 N N . LYS A 1 211 ? 4.152 -8.209 17.086 1.00 70.94 211 LYS A N 1
ATOM 1762 C CA . LYS A 1 211 ? 3.654 -6.818 17.207 1.00 70.94 211 LYS A CA 1
ATOM 1763 C C . LYS A 1 211 ? 3.265 -6.167 15.875 1.00 70.94 211 LYS A C 1
ATOM 1765 O O . LYS A 1 211 ? 3.988 -5.321 15.353 1.00 70.94 211 LYS A O 1
ATOM 1770 N N . ILE A 1 212 ? 2.083 -6.519 15.368 1.00 85.69 212 ILE A N 1
ATOM 1771 C CA . ILE A 1 212 ? 1.450 -5.875 14.207 1.00 85.69 212 ILE A CA 1
ATOM 1772 C C . ILE A 1 212 ? 0.309 -4.976 14.700 1.00 85.69 212 ILE A C 1
ATOM 1774 O O . ILE A 1 212 ? -0.410 -5.314 15.641 1.00 85.69 212 ILE A O 1
ATOM 1778 N N . VAL A 1 213 ? 0.128 -3.814 14.072 1.00 91.31 213 VAL A N 1
ATOM 1779 C CA . VAL A 1 213 ? -0.985 -2.910 14.389 1.00 91.31 213 VAL A CA 1
ATOM 1780 C C . VAL A 1 213 ? -1.952 -2.881 13.218 1.00 91.31 213 VAL A C 1
ATOM 1782 O O . VAL A 1 213 ? -1.563 -2.580 12.096 1.00 91.31 213 VAL A O 1
ATOM 1785 N N . LEU A 1 214 ? -3.226 -3.157 13.474 1.00 95.00 214 LEU A N 1
ATOM 1786 C CA . LEU A 1 214 ? -4.293 -2.940 12.506 1.00 95.00 214 LEU A CA 1
ATOM 1787 C C . LEU A 1 214 ? -4.848 -1.525 12.689 1.00 95.00 214 LEU A C 1
ATOM 1789 O O . LEU A 1 214 ? -5.482 -1.227 13.701 1.00 95.00 214 LEU A O 1
ATOM 1793 N N . LEU A 1 215 ? -4.598 -0.647 11.719 1.00 96.56 215 LEU A N 1
ATOM 1794 C CA . LEU A 1 215 ? -5.093 0.727 11.715 1.00 96.56 215 LEU A CA 1
ATOM 1795 C C . LEU A 1 215 ? -6.384 0.847 10.905 1.00 96.56 215 LEU A C 1
ATOM 1797 O O . LEU A 1 215 ? -6.477 0.349 9.788 1.00 96.56 215 LEU A O 1
ATOM 1801 N N . LEU A 1 216 ? -7.360 1.570 11.452 1.00 98.19 216 LEU A N 1
ATOM 1802 C CA . LEU A 1 216 ? -8.603 1.959 10.790 1.00 98.19 216 LEU A CA 1
ATOM 1803 C C . LEU A 1 216 ? -8.528 3.432 10.392 1.00 98.19 216 LEU A C 1
ATOM 1805 O O . LEU A 1 216 ? -8.824 4.342 11.183 1.00 98.19 216 LEU A O 1
ATOM 1809 N N . MET A 1 217 ? -8.125 3.653 9.148 1.00 97.44 217 MET A N 1
ATOM 1810 C CA . MET A 1 217 ? -7.849 4.976 8.596 1.00 97.44 217 MET A CA 1
ATOM 1811 C C . MET A 1 217 ? -9.150 5.735 8.310 1.00 97.44 217 MET A C 1
ATOM 1813 O O . MET A 1 217 ? -10.148 5.104 7.959 1.00 97.44 217 MET A O 1
ATOM 1817 N N . PRO A 1 218 ? -9.190 7.074 8.448 1.00 96.88 218 PRO A N 1
ATOM 1818 C CA . PRO A 1 218 ? -10.404 7.877 8.252 1.00 96.88 218 PRO A CA 1
ATOM 1819 C C . PRO A 1 218 ? -10.753 8.079 6.764 1.00 96.88 218 PRO A C 1
ATOM 1821 O O . PRO A 1 218 ? -11.160 9.148 6.331 1.00 96.88 218 PRO A O 1
ATOM 1824 N N . THR A 1 219 ? -10.619 7.029 5.962 1.00 97.38 219 THR A N 1
ATOM 1825 C CA . THR A 1 219 ? -10.987 6.994 4.548 1.00 97.38 219 THR A CA 1
ATOM 1826 C C . THR A 1 219 ? -11.612 5.643 4.224 1.00 97.38 219 THR A C 1
ATOM 1828 O O . THR A 1 219 ? -11.330 4.651 4.888 1.00 97.38 219 THR A O 1
ATOM 1831 N N . ILE A 1 220 ? -12.460 5.589 3.199 1.00 98.00 220 ILE A N 1
ATOM 1832 C CA . ILE A 1 220 ? -12.968 4.332 2.626 1.00 98.00 220 ILE A CA 1
ATOM 1833 C C . ILE A 1 220 ? -12.119 3.837 1.449 1.00 98.00 220 ILE A C 1
ATOM 1835 O O . ILE A 1 220 ? -12.395 2.775 0.904 1.00 98.00 220 ILE A O 1
ATOM 1839 N N . ASN A 1 221 ? -11.121 4.616 1.034 1.00 98.31 221 ASN A N 1
ATOM 1840 C CA . ASN A 1 221 ? -10.331 4.379 -0.162 1.00 98.31 221 ASN A CA 1
ATOM 1841 C C . ASN A 1 221 ? -8.926 3.933 0.242 1.00 98.31 221 ASN A C 1
ATOM 1843 O O . ASN A 1 221 ? -8.138 4.728 0.750 1.00 98.31 221 ASN A O 1
ATOM 1847 N N . HIS A 1 222 ? -8.586 2.670 -0.009 1.00 97.81 222 HIS A N 1
ATOM 1848 C CA . HIS A 1 222 ? -7.298 2.100 0.408 1.00 97.81 222 HIS A CA 1
ATOM 1849 C C . HIS A 1 222 ? -6.086 2.821 -0.186 1.00 97.81 222 HIS A C 1
ATOM 1851 O O . HIS A 1 222 ? -5.087 3.021 0.500 1.00 97.81 222 HIS A O 1
ATOM 1857 N N . TRP A 1 223 ? -6.199 3.300 -1.426 1.00 97.62 223 TRP A N 1
ATOM 1858 C CA . TRP A 1 223 ? -5.131 4.050 -2.082 1.00 97.62 223 TRP A CA 1
ATOM 1859 C C . TRP A 1 223 ? -4.836 5.378 -1.381 1.00 97.62 223 TRP A C 1
ATOM 1861 O O . TRP A 1 223 ? -3.710 5.850 -1.454 1.00 97.62 223 TRP A O 1
ATOM 1871 N N . GLU A 1 224 ? -5.795 5.982 -0.670 1.00 96.94 224 GLU A N 1
ATOM 1872 C CA . GLU A 1 224 ? -5.581 7.246 0.050 1.00 96.94 224 GLU A CA 1
ATOM 1873 C C . GLU A 1 224 ? -4.740 7.074 1.319 1.00 96.94 224 GLU A C 1
ATOM 1875 O O . GLU A 1 224 ? -4.255 8.070 1.851 1.00 96.94 224 GLU A O 1
ATOM 1880 N N . ILE A 1 225 ? -4.504 5.840 1.785 1.00 95.56 225 ILE A N 1
ATOM 1881 C CA . ILE A 1 225 ? -3.693 5.561 2.983 1.00 95.56 225 ILE A CA 1
ATOM 1882 C C . ILE A 1 225 ? -2.305 6.187 2.880 1.00 95.56 225 ILE A C 1
ATOM 1884 O O . ILE A 1 225 ? -1.802 6.698 3.879 1.00 95.56 225 ILE A O 1
ATOM 1888 N N . LEU A 1 226 ? -1.724 6.231 1.679 1.00 92.94 226 LEU A N 1
ATOM 1889 C CA . LEU A 1 226 ? -0.393 6.800 1.469 1.00 92.94 226 LEU A CA 1
ATOM 1890 C C . LEU A 1 226 ? -0.326 8.323 1.652 1.00 92.94 226 LEU A C 1
ATOM 1892 O O . LEU A 1 226 ? 0.763 8.879 1.749 1.00 92.94 226 LEU A O 1
ATOM 1896 N N . ALA A 1 227 ? -1.469 9.012 1.731 1.00 92.00 227 ALA A N 1
ATOM 1897 C CA . ALA A 1 227 ? -1.505 10.414 2.138 1.00 92.00 227 ALA A CA 1
ATOM 1898 C C . ALA A 1 227 ? -1.371 10.583 3.661 1.00 92.00 227 ALA A C 1
ATOM 1900 O O . ALA A 1 227 ? -0.996 11.658 4.120 1.00 92.00 227 ALA A O 1
ATOM 1901 N N . TYR A 1 228 ? -1.689 9.543 4.438 1.00 91.31 228 TYR A N 1
ATOM 1902 C CA . TYR A 1 228 ? -1.631 9.544 5.902 1.00 91.31 228 TYR A CA 1
ATOM 1903 C C . TYR A 1 228 ? -0.339 8.907 6.430 1.00 91.31 228 TYR A C 1
ATOM 1905 O O . TYR A 1 228 ? 0.263 9.402 7.384 1.00 91.31 228 TYR A O 1
ATOM 1913 N N . ILE A 1 229 ? 0.072 7.797 5.816 1.00 89.81 229 ILE A N 1
ATOM 1914 C CA . ILE A 1 229 ? 1.233 6.992 6.194 1.00 89.81 229 ILE A CA 1
ATOM 1915 C C . ILE A 1 229 ? 2.194 7.024 5.012 1.00 89.81 229 ILE A C 1
ATOM 1917 O O . ILE A 1 229 ? 1.865 6.541 3.933 1.00 89.81 229 ILE A O 1
ATOM 1921 N N . HIS A 1 230 ? 3.366 7.626 5.195 1.00 84.75 230 HIS A N 1
ATOM 1922 C CA . HIS A 1 230 ? 4.335 7.725 4.110 1.00 84.75 230 HIS A CA 1
ATOM 1923 C C . HIS A 1 230 ? 4.952 6.357 3.811 1.00 84.75 230 HIS A C 1
ATOM 1925 O O . HIS A 1 230 ? 5.446 5.672 4.709 1.00 84.75 230 HIS A O 1
ATOM 1931 N N . TRP A 1 231 ? 4.964 6.010 2.527 1.00 87.50 231 TRP A N 1
ATOM 1932 C CA . TRP A 1 231 ? 5.695 4.870 1.995 1.00 87.50 231 TRP A CA 1
ATOM 1933 C C . TRP A 1 231 ? 7.020 5.359 1.417 1.00 87.50 231 TRP A C 1
ATOM 1935 O O . TRP A 1 231 ? 7.021 6.235 0.552 1.00 87.50 231 TRP A O 1
ATOM 1945 N N . TYR A 1 232 ? 8.127 4.767 1.866 1.00 82.75 232 TYR A N 1
ATOM 1946 C CA . TYR A 1 232 ? 9.487 5.109 1.445 1.00 82.75 232 TYR A CA 1
ATOM 1947 C C . TYR A 1 232 ? 9.628 5.101 -0.080 1.00 82.75 232 TYR A C 1
ATOM 1949 O O . TYR A 1 232 ? 10.161 6.042 -0.646 1.00 82.75 232 TYR A O 1
ATOM 1957 N N . GLY A 1 233 ? 9.048 4.105 -0.760 1.00 81.50 233 GLY A N 1
ATOM 1958 C CA . GLY A 1 233 ? 9.102 4.014 -2.223 1.00 81.50 233 GLY A CA 1
ATOM 1959 C C . GLY A 1 233 ? 8.323 5.103 -2.970 1.00 81.50 233 GLY A C 1
ATOM 1960 O O . GLY A 1 233 ? 8.441 5.198 -4.188 1.00 81.50 233 GLY A O 1
ATOM 1961 N N . SER A 1 234 ? 7.524 5.925 -2.276 1.00 83.94 234 SER A N 1
ATOM 1962 C CA . SER A 1 234 ? 6.867 7.070 -2.909 1.00 83.94 234 SER A CA 1
ATOM 1963 C C . SER A 1 234 ? 7.779 8.282 -3.062 1.00 83.94 234 SER A C 1
ATOM 1965 O O . SER A 1 234 ? 7.429 9.146 -3.861 1.00 83.94 234 SER A O 1
ATOM 1967 N N . ASP A 1 235 ? 8.910 8.352 -2.347 1.00 77.50 235 ASP A N 1
ATOM 1968 C CA . ASP A 1 235 ? 9.759 9.547 -2.262 1.00 77.50 235 ASP A CA 1
ATOM 1969 C C . ASP A 1 235 ? 8.890 10.827 -2.143 1.00 77.50 235 ASP A C 1
ATOM 1971 O O . ASP A 1 235 ? 8.002 10.922 -1.295 1.00 77.50 235 ASP A O 1
ATOM 1975 N N . ASP A 1 236 ? 9.067 11.787 -3.053 1.00 81.06 236 ASP A N 1
ATOM 1976 C CA . ASP A 1 236 ? 8.289 13.028 -3.143 1.00 81.06 236 ASP A CA 1
ATOM 1977 C C . ASP A 1 236 ? 7.007 12.925 -4.003 1.00 81.06 236 ASP A C 1
ATOM 1979 O O . ASP A 1 236 ? 6.341 13.932 -4.261 1.00 81.06 236 ASP A O 1
ATOM 1983 N N . TYR A 1 237 ? 6.641 11.722 -4.454 1.00 88.75 237 TYR A N 1
ATOM 1984 C CA . TYR A 1 237 ? 5.627 11.457 -5.485 1.00 88.75 237 TYR A CA 1
ATOM 1985 C C . TYR A 1 237 ? 4.365 10.765 -4.958 1.00 88.75 237 TYR A C 1
ATOM 1987 O O . TYR A 1 237 ? 3.696 10.024 -5.684 1.00 88.75 237 TYR A O 1
ATOM 1995 N N . SER A 1 238 ? 3.993 11.001 -3.702 1.00 90.50 238 SER A N 1
ATOM 1996 C CA . SER A 1 238 ? 2.858 10.312 -3.077 1.00 90.50 238 SER A CA 1
ATOM 1997 C C . SER A 1 238 ? 1.543 10.498 -3.842 1.00 90.50 238 SER A C 1
ATOM 1999 O O . SER A 1 238 ? 0.797 9.534 -3.993 1.00 90.50 238 SER A O 1
ATOM 2001 N N . GLU A 1 239 ? 1.267 11.675 -4.420 1.00 94.19 239 GLU A N 1
ATOM 2002 C CA . GLU A 1 239 ? 0.084 11.868 -5.274 1.00 94.19 239 GLU A CA 1
ATOM 2003 C C . GLU A 1 239 ? 0.042 10.931 -6.492 1.00 94.19 239 GLU A C 1
ATOM 2005 O O . GLU A 1 239 ? -1.036 10.458 -6.860 1.00 94.19 239 GLU A O 1
ATOM 2010 N N . LEU A 1 240 ? 1.196 10.638 -7.100 1.00 94.75 240 LEU A N 1
ATOM 2011 C CA . LEU A 1 240 ? 1.297 9.736 -8.242 1.00 94.75 240 LEU A CA 1
ATOM 2012 C C . LEU A 1 240 ? 1.086 8.291 -7.807 1.00 94.75 240 LEU A C 1
ATOM 2014 O O . LEU A 1 240 ? 0.325 7.577 -8.455 1.00 94.75 240 LEU A O 1
ATOM 2018 N N . VAL A 1 241 ? 1.701 7.868 -6.700 1.00 94.38 241 VAL A N 1
ATOM 2019 C CA . VAL A 1 241 ? 1.518 6.502 -6.190 1.00 94.38 241 VAL A CA 1
ATOM 2020 C C . VAL A 1 241 ? 0.057 6.255 -5.813 1.00 94.38 241 VAL A C 1
ATOM 2022 O O . VAL A 1 241 ? -0.499 5.215 -6.154 1.00 94.38 241 VAL A O 1
ATOM 2025 N N . ILE A 1 242 ? -0.614 7.229 -5.192 1.00 96.88 242 ILE A N 1
ATOM 2026 C CA . ILE A 1 242 ? -2.052 7.141 -4.899 1.00 96.88 242 ILE A CA 1
ATOM 2027 C C . ILE A 1 242 ? -2.865 6.990 -6.194 1.00 96.88 242 ILE A C 1
ATOM 2029 O O . ILE A 1 242 ? -3.784 6.171 -6.253 1.00 96.88 242 ILE A O 1
ATOM 2033 N N . ALA A 1 243 ? -2.533 7.752 -7.241 1.00 97.56 243 ALA A N 1
ATOM 2034 C CA . ALA A 1 243 ? -3.199 7.644 -8.538 1.00 97.56 243 ALA A CA 1
ATOM 2035 C C . ALA A 1 243 ? -2.969 6.269 -9.197 1.00 97.56 243 ALA A C 1
ATOM 2037 O O . ALA A 1 243 ? -3.918 5.682 -9.719 1.00 97.56 243 ALA A O 1
ATOM 2038 N N . LEU A 1 244 ? -1.748 5.730 -9.118 1.00 95.75 244 LEU A N 1
ATOM 2039 C CA . LEU A 1 244 ? -1.396 4.389 -9.598 1.00 95.75 244 LEU A CA 1
ATOM 2040 C C . LEU A 1 244 ? -2.175 3.297 -8.857 1.00 95.75 244 LEU A C 1
ATOM 2042 O O . LEU A 1 244 ? -2.809 2.459 -9.495 1.00 95.75 244 LEU A O 1
ATOM 2046 N N . LEU A 1 245 ? -2.204 3.343 -7.522 1.00 96.81 245 LEU A N 1
ATOM 2047 C CA . LEU A 1 245 ? -2.958 2.390 -6.703 1.00 96.81 245 LEU A CA 1
ATOM 2048 C C . LEU A 1 245 ? -4.456 2.431 -7.004 1.00 96.81 245 LEU A C 1
ATOM 2050 O O . LEU A 1 245 ? -5.100 1.385 -7.083 1.00 96.81 245 LEU A O 1
ATOM 2054 N N . LYS A 1 246 ? -5.010 3.629 -7.215 1.00 98.06 246 LYS A N 1
ATOM 2055 C CA . LYS A 1 246 ? -6.401 3.791 -7.637 1.00 98.06 246 LYS A CA 1
ATOM 2056 C C . LYS A 1 246 ? -6.645 3.169 -9.014 1.00 98.06 246 LYS A C 1
ATOM 2058 O O . LYS A 1 246 ? -7.622 2.445 -9.180 1.00 98.06 246 LYS A O 1
ATOM 2063 N N . ASN A 1 247 ? -5.764 3.413 -9.985 1.00 96.75 247 ASN A N 1
ATOM 2064 C CA . ASN A 1 247 ? -5.883 2.830 -11.321 1.00 96.75 247 ASN A CA 1
ATOM 2065 C C . ASN A 1 247 ? -5.826 1.292 -11.281 1.00 96.75 247 ASN A C 1
ATOM 2067 O O . ASN A 1 247 ? -6.659 0.625 -11.893 1.00 96.75 247 ASN A O 1
ATOM 2071 N N . TRP A 1 248 ? -4.913 0.732 -10.485 1.00 96.06 248 TRP A N 1
ATOM 2072 C CA . TRP A 1 248 ? -4.828 -0.707 -10.239 1.00 96.06 248 TRP A CA 1
ATOM 2073 C C . TRP A 1 248 ? -6.074 -1.263 -9.545 1.00 96.06 248 TRP A C 1
ATOM 2075 O O . TRP A 1 248 ? -6.532 -2.354 -9.887 1.00 96.06 248 TRP A O 1
ATOM 2085 N N . HIS A 1 249 ? -6.665 -0.518 -8.610 1.00 97.38 249 HIS A N 1
ATOM 2086 C CA . HIS A 1 249 ? -7.920 -0.917 -7.983 1.00 97.38 249 HIS A CA 1
ATOM 2087 C C . HIS A 1 249 ? -9.062 -0.974 -8.999 1.00 97.38 249 HIS A C 1
ATOM 2089 O O . HIS A 1 249 ? -9.780 -1.967 -9.064 1.00 97.38 249 HIS A O 1
ATOM 2095 N N . GLU A 1 250 ? -9.212 0.062 -9.823 1.00 97.19 250 GLU A N 1
ATOM 2096 C CA . GLU A 1 250 ? -10.255 0.124 -10.852 1.00 97.19 250 GLU A CA 1
ATOM 2097 C C . GLU A 1 250 ? -10.100 -0.993 -11.895 1.00 97.19 250 GLU A C 1
ATOM 2099 O O . GLU A 1 250 ? -11.101 -1.554 -12.346 1.00 97.19 250 GLU A O 1
ATOM 2104 N N . LYS A 1 251 ? -8.858 -1.344 -12.255 1.00 96.50 251 LYS A N 1
ATOM 2105 C CA . LYS A 1 251 ? -8.564 -2.350 -13.284 1.00 96.50 251 LYS A CA 1
ATOM 2106 C C . LYS A 1 251 ? -8.617 -3.791 -12.765 1.00 96.50 251 LYS A C 1
ATOM 2108 O O . LYS A 1 251 ? -9.190 -4.659 -13.422 1.00 96.50 251 LYS A O 1
ATOM 2113 N N . TYR A 1 252 ? -8.048 -4.049 -11.589 1.00 97.12 252 TYR A N 1
ATOM 2114 C CA . TYR A 1 252 ? -7.801 -5.404 -11.074 1.00 97.12 252 TYR A CA 1
ATOM 2115 C C . TYR A 1 252 ? -8.514 -5.704 -9.751 1.00 97.12 252 TYR A C 1
ATOM 2117 O O . TYR A 1 252 ? -8.422 -6.816 -9.224 1.00 97.12 252 TYR A O 1
ATOM 2125 N N . GLY A 1 253 ? -9.223 -4.727 -9.180 1.00 97.31 253 GLY A N 1
ATOM 2126 C CA . GLY A 1 253 ? -9.772 -4.835 -7.831 1.00 97.31 253 GLY A CA 1
ATOM 2127 C C . GLY A 1 253 ? -8.670 -5.002 -6.790 1.00 97.31 253 GLY A C 1
ATOM 2128 O O . GLY A 1 253 ? -8.835 -5.803 -5.874 1.00 97.31 253 GLY A O 1
ATOM 2129 N N . SER A 1 254 ? -7.525 -4.332 -6.974 1.00 96.94 254 SER A N 1
ATOM 2130 C CA . SER A 1 254 ? -6.442 -4.372 -5.995 1.00 96.94 254 SER A CA 1
ATOM 2131 C C . SER A 1 254 ? -6.857 -3.722 -4.677 1.00 96.94 254 SER A C 1
ATOM 2133 O O . SER A 1 254 ? -7.613 -2.753 -4.683 1.00 96.94 254 SER A O 1
ATOM 2135 N N . GLU A 1 255 ? -6.378 -4.228 -3.548 1.00 97.56 255 GLU A N 1
ATOM 2136 C CA . GLU A 1 255 ? -6.663 -3.681 -2.218 1.00 97.56 255 GLU A CA 1
ATOM 2137 C C . GLU A 1 255 ? -5.407 -3.721 -1.350 1.00 97.56 255 GLU A C 1
ATOM 2139 O O . GLU A 1 255 ? -4.772 -4.769 -1.239 1.00 97.56 255 GLU A O 1
ATOM 2144 N N . LEU A 1 256 ? -5.052 -2.590 -0.731 1.00 97.06 256 LEU A N 1
ATOM 2145 C CA . LEU A 1 256 ? -3.946 -2.521 0.223 1.00 97.06 256 LEU A CA 1
ATOM 2146 C C . LEU A 1 256 ? -4.310 -3.257 1.521 1.00 97.06 256 LEU A C 1
ATOM 2148 O O . LEU A 1 256 ? -5.276 -2.891 2.201 1.00 97.06 256 LEU A O 1
ATOM 2152 N N . ILE A 1 257 ? -3.498 -4.260 1.864 1.00 95.19 257 ILE A N 1
ATOM 2153 C CA . ILE A 1 257 ? -3.624 -5.066 3.084 1.00 95.19 257 ILE A CA 1
ATOM 2154 C C . ILE A 1 257 ? -2.603 -4.611 4.122 1.00 95.19 257 ILE A C 1
ATOM 2156 O O . ILE A 1 257 ? -2.981 -4.283 5.247 1.00 95.19 257 ILE A O 1
ATOM 2160 N N . CYS A 1 258 ? -1.321 -4.570 3.743 1.00 92.31 258 CYS A N 1
ATOM 2161 C CA . CYS A 1 258 ? -0.228 -4.253 4.660 1.00 92.31 258 CYS A CA 1
ATOM 2162 C C . CYS A 1 258 ? 0.639 -3.102 4.151 1.00 92.31 258 CYS A C 1
ATOM 2164 O O . CYS A 1 258 ? 0.955 -3.017 2.964 1.00 92.31 258 CYS A O 1
ATOM 2166 N N . HIS A 1 259 ? 1.095 -2.276 5.086 1.00 91.50 259 HIS A N 1
ATOM 2167 C CA . HIS A 1 259 ? 2.073 -1.223 4.883 1.00 91.50 259 HIS A CA 1
ATOM 2168 C C . HIS A 1 259 ? 3.277 -1.457 5.806 1.00 91.50 259 HIS A C 1
ATOM 2170 O O . HIS A 1 259 ? 3.226 -1.207 7.012 1.00 91.50 259 HIS A O 1
ATOM 2176 N N . TYR A 1 260 ? 4.389 -1.899 5.222 1.00 83.50 260 TYR A N 1
ATOM 2177 C CA . TYR A 1 260 ? 5.654 -2.159 5.920 1.00 83.50 260 TYR A CA 1
ATOM 2178 C C . TYR A 1 260 ? 6.622 -0.973 5.849 1.00 83.50 260 TYR A C 1
ATOM 2180 O O . TYR A 1 260 ? 7.776 -1.075 6.243 1.00 83.50 260 TYR A O 1
ATOM 2188 N N . GLY A 1 261 ? 6.169 0.146 5.282 1.00 82.12 261 GLY A N 1
ATOM 2189 C CA . GLY A 1 261 ? 6.910 1.389 5.095 1.00 82.12 261 GLY A CA 1
ATOM 2190 C C . GLY A 1 261 ? 7.966 1.376 4.004 1.00 82.12 261 GLY A C 1
ATOM 2191 O O . GLY A 1 261 ? 8.049 2.368 3.295 1.00 82.12 261 GLY A O 1
ATOM 2192 N N . THR A 1 262 ? 8.670 0.274 3.756 1.00 81.56 262 THR A N 1
ATOM 2193 C CA . THR A 1 262 ? 9.432 0.085 2.503 1.00 81.56 262 THR A CA 1
ATOM 2194 C C . THR A 1 262 ? 8.674 -0.750 1.480 1.00 81.56 262 THR A C 1
ATOM 2196 O O . THR A 1 262 ? 8.901 -0.609 0.284 1.00 81.56 262 THR A O 1
ATOM 2199 N N . MET A 1 263 ? 7.706 -1.554 1.921 1.00 84.94 263 MET A N 1
ATOM 2200 C CA . MET A 1 263 ? 6.905 -2.425 1.062 1.00 84.94 263 MET A CA 1
ATOM 2201 C C . MET A 1 263 ? 5.412 -2.232 1.308 1.00 84.94 263 MET A C 1
ATOM 2203 O O . MET A 1 263 ? 4.981 -1.919 2.422 1.00 84.94 263 MET A O 1
ATOM 2207 N N . LEU A 1 264 ? 4.632 -2.476 0.260 1.00 90.69 264 LEU A N 1
ATOM 2208 C CA . LEU A 1 264 ? 3.178 -2.552 0.301 1.00 90.69 264 LEU A CA 1
ATOM 2209 C C . LEU A 1 264 ? 2.764 -3.965 -0.096 1.00 90.69 264 LEU A C 1
ATOM 2211 O O . LEU A 1 264 ? 3.273 -4.505 -1.075 1.00 90.69 264 LEU A O 1
ATOM 2215 N N . GLN A 1 265 ? 1.824 -4.550 0.639 1.00 90.88 265 GLN A N 1
ATOM 2216 C CA . GLN A 1 265 ? 1.208 -5.817 0.262 1.00 90.88 265 GLN A CA 1
ATOM 2217 C C . GLN A 1 265 ? -0.228 -5.570 -0.166 1.00 90.88 265 GLN A C 1
ATOM 2219 O O . GLN A 1 265 ? -1.027 -5.014 0.594 1.00 90.88 265 GLN A O 1
ATOM 2224 N N . LEU A 1 266 ? -0.551 -6.024 -1.373 1.00 93.62 266 LEU A N 1
ATOM 2225 C CA . LEU A 1 266 ? -1.876 -5.907 -1.956 1.00 93.62 266 LEU A CA 1
ATOM 2226 C C . LEU A 1 266 ? -2.457 -7.285 -2.260 1.00 93.62 266 LEU A C 1
ATOM 2228 O O . LEU A 1 266 ? -1.730 -8.217 -2.598 1.00 93.62 266 LEU A O 1
ATOM 2232 N N . THR A 1 267 ? -3.778 -7.393 -2.189 1.00 92.38 267 THR A N 1
ATOM 2233 C CA . THR A 1 267 ? -4.524 -8.456 -2.878 1.00 92.38 267 THR A CA 1
ATOM 2234 C C . THR A 1 267 ? -5.081 -7.919 -4.190 1.00 92.38 267 THR A C 1
ATOM 2236 O O . THR A 1 267 ? -5.166 -6.706 -4.365 1.00 92.38 267 THR A O 1
ATOM 2239 N N . THR A 1 268 ? -5.456 -8.802 -5.113 1.00 93.56 268 THR A N 1
ATOM 2240 C CA . THR A 1 268 ? -6.154 -8.452 -6.357 1.00 93.56 268 THR A CA 1
ATOM 2241 C C . THR A 1 268 ? -7.302 -9.424 -6.593 1.00 93.56 268 THR A C 1
ATOM 2243 O O . THR A 1 268 ? -7.203 -10.612 -6.287 1.00 93.56 268 THR A O 1
ATOM 2246 N N . LYS A 1 269 ? -8.416 -8.921 -7.131 1.00 95.19 269 LYS A N 1
ATOM 2247 C CA . LYS A 1 269 ? -9.574 -9.751 -7.485 1.00 95.19 269 LYS A CA 1
ATOM 2248 C C . LYS A 1 269 ? -9.386 -10.441 -8.834 1.00 95.19 269 LYS A C 1
ATOM 2250 O O . LYS A 1 269 ? -9.835 -11.571 -9.018 1.00 95.19 269 LYS A O 1
ATOM 2255 N N . THR A 1 270 ? -8.744 -9.746 -9.766 1.00 95.31 270 THR A N 1
ATOM 2256 C CA . THR A 1 270 ? -8.470 -10.220 -11.120 1.00 95.31 270 THR A CA 1
ATOM 2257 C C . THR A 1 270 ? -6.992 -10.025 -11.406 1.00 95.31 270 THR A C 1
ATOM 2259 O O . THR A 1 270 ? -6.484 -8.918 -11.262 1.00 95.31 270 THR A O 1
ATOM 2262 N N . LEU A 1 271 ? -6.307 -11.086 -11.824 1.00 91.31 271 LEU A N 1
ATOM 2263 C CA . LEU A 1 271 ? -4.898 -11.006 -12.196 1.00 91.31 271 LEU A CA 1
ATOM 2264 C C . LEU A 1 271 ? -4.735 -10.345 -13.577 1.00 91.31 271 LEU A C 1
ATOM 2266 O O . LEU A 1 271 ? -5.596 -10.545 -14.442 1.00 91.31 271 LEU A O 1
ATOM 2270 N N . PRO A 1 272 ? -3.626 -9.622 -13.817 1.00 91.69 272 PRO A N 1
ATOM 2271 C CA . PRO A 1 272 ? -3.180 -9.292 -15.167 1.00 91.69 272 PRO A CA 1
ATOM 2272 C C . PRO A 1 272 ? -3.117 -10.544 -16.052 1.00 91.69 272 PRO A C 1
ATOM 2274 O O . PRO A 1 272 ? -2.729 -11.622 -15.597 1.00 91.69 272 PRO A O 1
ATOM 2277 N N . SER A 1 273 ? -3.489 -10.410 -17.324 1.00 91.50 273 SER A N 1
ATOM 2278 C CA . SER A 1 273 ? -3.494 -11.522 -18.285 1.00 91.50 273 SER A CA 1
ATOM 2279 C C . SER A 1 273 ? -2.108 -11.846 -18.845 1.00 91.50 273 SER A C 1
ATOM 2281 O O . SER A 1 273 ? -1.898 -12.935 -19.383 1.00 91.50 273 SER A O 1
ATOM 2283 N N . SER A 1 274 ? -1.157 -10.920 -18.707 1.00 88.69 274 SER A N 1
ATOM 2284 C CA . SER A 1 274 ? 0.233 -11.093 -19.113 1.00 88.69 274 SER A CA 1
ATOM 2285 C C . SER A 1 274 ? 1.193 -10.307 -18.209 1.00 88.69 274 SER A C 1
ATOM 2287 O O . SER A 1 274 ? 0.780 -9.340 -17.563 1.00 88.69 274 SER A O 1
ATOM 2289 N N . PRO A 1 275 ? 2.487 -10.674 -18.186 1.00 85.38 275 PRO A N 1
ATOM 2290 C CA . PRO A 1 275 ? 3.514 -9.881 -17.511 1.00 85.38 275 PRO A CA 1
ATOM 2291 C C . PRO A 1 275 ? 3.616 -8.445 -18.049 1.00 85.38 275 PRO A C 1
ATOM 2293 O O . PRO A 1 275 ? 3.758 -7.512 -17.267 1.00 85.38 275 PRO A O 1
ATOM 2296 N N . ASP A 1 276 ? 3.462 -8.248 -19.363 1.00 87.62 276 ASP A N 1
ATOM 2297 C CA . ASP A 1 276 ? 3.446 -6.912 -19.979 1.00 87.62 276 ASP A CA 1
ATOM 2298 C C . ASP A 1 276 ? 2.288 -6.053 -19.460 1.00 87.62 276 ASP A C 1
ATOM 2300 O O . ASP A 1 276 ? 2.437 -4.852 -19.257 1.00 87.62 276 ASP A O 1
ATOM 2304 N N . GLU A 1 277 ? 1.126 -6.664 -19.231 1.00 89.81 277 GLU A N 1
ATOM 2305 C CA . GLU A 1 277 ? -0.021 -5.978 -18.647 1.00 89.81 277 GLU A CA 1
ATOM 2306 C C . GLU A 1 277 ? 0.195 -5.647 -17.157 1.00 89.81 277 GLU A C 1
ATOM 2308 O O . GLU A 1 277 ? -0.341 -4.648 -16.675 1.00 89.81 277 GLU A O 1
ATOM 2313 N N . ALA A 1 278 ? 0.972 -6.460 -16.435 1.00 86.56 278 ALA A N 1
ATOM 2314 C CA . ALA A 1 278 ? 1.347 -6.201 -15.045 1.00 86.56 278 ALA A CA 1
ATOM 2315 C C . ALA A 1 278 ? 2.423 -5.108 -14.905 1.00 86.56 278 ALA A C 1
ATOM 2317 O O . ALA A 1 278 ? 2.466 -4.440 -13.879 1.00 86.56 278 ALA A O 1
ATOM 2318 N N . PHE A 1 279 ? 3.284 -4.931 -15.913 1.00 83.44 279 PHE A N 1
ATOM 2319 C CA . PHE A 1 279 ? 4.363 -3.935 -15.910 1.00 83.44 279 PHE A CA 1
ATOM 2320 C C . PHE A 1 279 ? 3.871 -2.497 -16.181 1.00 83.44 279 PHE A C 1
ATOM 2322 O O . PHE A 1 279 ? 4.572 -1.536 -15.868 1.00 83.44 279 PHE A O 1
ATOM 2329 N N . GLN A 1 280 ? 2.690 -2.344 -16.795 1.00 74.75 280 GLN A N 1
ATOM 2330 C CA . GLN A 1 280 ? 2.070 -1.046 -17.119 1.00 74.75 280 GLN A CA 1
ATOM 2331 C C . GLN A 1 280 ? 1.522 -0.310 -15.893 1.00 74.75 280 GLN A C 1
ATOM 2333 O O . GLN A 1 280 ? 1.671 0.935 -15.890 1.00 74.75 280 GLN A O 1
#